Protein AF-A0A9W9YMW5-F1 (afdb_monomer_lite)

pLDDT: mean 84.12, std 18.0, range [31.94, 97.81]

Radius of gyration: 26.29 Å; chains: 1; bounding box: 49×61×65 Å

Sequence (243 aa):
MSLDWDDSYDFDMSPIETTESSTQTSPISEEEELLLKEHIQFHSEMKDFLERALLKGQNEGVLALRVFIKNKPKKPKTSLNRLFLEDNSPQNDETESSTHEYLKTKLTQESLPIFSSLSLSDSESWNTVSEKIKNTNQRCQRGSGVCLSGHIQLGHLLEAGAKLYRDEKLLGRAEGTFDEWIRKNVQMSSRHARKLRAVARVIQPFPRLHNLALSLTEVYQRLPSIRRVLEIQEYKEFWSLAS

Structure (mmCIF, N/CA/C/O backbone):
data_AF-A0A9W9YMW5-F1
#
_entry.id   AF-A0A9W9YMW5-F1
#
loop_
_atom_site.group_PDB
_atom_site.id
_atom_site.type_symbol
_atom_site.label_atom_id
_atom_site.label_alt_id
_atom_site.label_comp_id
_atom_site.label_asym_id
_atom_site.label_entity_id
_atom_site.label_seq_id
_atom_site.pdbx_PDB_ins_code
_atom_site.Cartn_x
_atom_site.Cartn_y
_atom_site.Cartn_z
_atom_site.occupancy
_atom_site.B_iso_or_equiv
_atom_site.auth_seq_id
_atom_site.auth_comp_id
_atom_site.auth_asym_id
_atom_site.auth_atom_id
_atom_site.pdbx_PDB_model_num
ATOM 1 N N . MET A 1 1 ? 0.066 16.259 42.493 1.00 38.84 1 MET A N 1
ATOM 2 C CA . MET A 1 1 ? 1.168 15.892 41.583 1.00 38.84 1 MET A CA 1
ATOM 3 C C . MET A 1 1 ? 1.182 16.936 40.485 1.00 38.84 1 MET A C 1
ATOM 5 O O . MET A 1 1 ? 0.308 16.903 39.630 1.00 38.84 1 MET A O 1
ATOM 9 N N . SER A 1 2 ? 2.055 17.934 40.635 1.00 31.94 2 SER A N 1
ATOM 10 C CA . SER A 1 2 ? 2.226 19.043 39.692 1.00 31.94 2 SER A CA 1
ATOM 11 C C . SER A 1 2 ? 3.116 18.552 38.554 1.00 31.94 2 SER A C 1
ATOM 13 O O . SER A 1 2 ? 4.160 17.961 38.822 1.00 31.94 2 SER A O 1
ATOM 15 N N . LEU A 1 3 ? 2.658 18.702 37.314 1.00 35.47 3 LEU A N 1
ATOM 16 C CA . LEU A 1 3 ? 3.463 18.472 36.118 1.00 35.47 3 LEU A CA 1
ATOM 17 C C . LEU A 1 3 ? 4.088 19.816 35.760 1.00 35.47 3 LEU A C 1
ATOM 19 O O . LEU A 1 3 ? 3.458 20.630 35.087 1.00 35.47 3 LEU A O 1
ATOM 23 N N . ASP A 1 4 ? 5.291 20.039 36.281 1.00 41.12 4 ASP A N 1
ATOM 24 C CA . ASP A 1 4 ? 6.149 21.142 35.872 1.00 41.12 4 ASP A CA 1
ATOM 25 C C . ASP A 1 4 ? 6.655 20.826 34.461 1.00 41.12 4 ASP A C 1
ATOM 27 O O . ASP A 1 4 ? 7.392 19.862 34.244 1.00 41.12 4 ASP A O 1
ATOM 31 N N . TRP A 1 5 ? 6.170 21.593 33.489 1.00 39.34 5 TRP A N 1
ATOM 32 C CA . TRP A 1 5 ? 6.696 21.593 32.132 1.00 39.34 5 TRP A CA 1
ATOM 33 C C . TRP A 1 5 ? 7.863 22.576 32.103 1.00 39.34 5 TRP A C 1
ATOM 35 O O . TRP A 1 5 ? 7.690 23.766 32.351 1.00 39.34 5 TRP A O 1
ATOM 45 N N . ASP A 1 6 ? 9.053 22.032 31.878 1.00 37.75 6 ASP A N 1
ATOM 46 C CA . ASP A 1 6 ? 10.308 22.764 31.747 1.00 37.75 6 ASP A CA 1
ATOM 47 C C . ASP A 1 6 ? 10.328 23.475 30.379 1.00 37.75 6 ASP A C 1
ATOM 49 O O . ASP A 1 6 ? 10.608 22.866 29.343 1.00 37.75 6 ASP A O 1
ATOM 53 N N . ASP A 1 7 ? 9.938 24.753 30.374 1.00 43.25 7 ASP A N 1
ATOM 54 C CA . ASP A 1 7 ? 9.948 25.671 29.224 1.00 43.25 7 ASP A CA 1
ATOM 55 C C . ASP A 1 7 ? 11.368 26.208 28.972 1.00 43.25 7 ASP A C 1
ATOM 57 O O . ASP A 1 7 ? 11.663 27.395 29.113 1.00 43.25 7 ASP A O 1
ATOM 61 N N . SER A 1 8 ? 12.270 25.313 28.581 1.00 38.38 8 SER A N 1
ATOM 62 C CA . SER A 1 8 ? 13.628 25.657 28.160 1.00 38.38 8 SER A CA 1
ATOM 63 C C . SER A 1 8 ? 13.899 25.067 26.778 1.00 38.38 8 SER A C 1
ATOM 65 O O . SER A 1 8 ? 14.595 24.068 26.602 1.00 38.38 8 SER A O 1
ATOM 67 N N . TYR A 1 9 ? 13.266 25.668 25.770 1.00 38.16 9 TYR A N 1
ATOM 68 C CA . TYR A 1 9 ? 13.649 25.500 24.372 1.00 38.16 9 TYR A CA 1
ATOM 69 C C . TYR A 1 9 ? 14.295 26.810 23.919 1.00 38.16 9 TYR A C 1
ATOM 71 O O . TYR A 1 9 ? 13.624 27.710 23.412 1.00 38.16 9 TYR A O 1
ATOM 79 N N . ASP A 1 10 ? 15.605 26.919 24.142 1.00 40.69 10 ASP A N 1
ATOM 80 C CA . ASP A 1 10 ? 16.438 27.963 23.549 1.00 40.69 10 ASP A CA 1
ATOM 81 C C . ASP A 1 10 ? 16.428 27.785 22.025 1.00 40.69 10 ASP A C 1
ATOM 83 O O . ASP A 1 10 ? 17.126 26.949 21.447 1.00 40.69 10 ASP A O 1
ATOM 87 N N . PHE A 1 11 ? 15.560 28.551 21.366 1.00 38.22 11 PHE A N 1
ATOM 88 C CA . PHE A 1 11 ? 15.538 28.695 19.919 1.00 38.22 11 PHE A CA 1
ATOM 89 C C . PHE A 1 11 ? 16.716 29.592 19.531 1.00 38.22 11 PHE A C 1
ATOM 91 O O . PHE A 1 11 ? 16.627 30.818 19.596 1.00 38.22 11 PHE A O 1
ATOM 98 N N . ASP A 1 12 ? 17.841 28.963 19.199 1.00 50.00 12 ASP A N 1
ATOM 99 C CA . ASP A 1 12 ? 19.055 29.625 18.729 1.00 50.00 12 ASP A CA 1
ATOM 100 C C . ASP A 1 12 ? 18.746 30.446 17.463 1.00 50.00 12 ASP A C 1
ATOM 102 O O . ASP A 1 12 ? 18.551 29.916 16.370 1.00 50.00 12 ASP A O 1
ATOM 106 N N . MET A 1 13 ? 18.643 31.764 17.648 1.00 43.41 13 MET A N 1
ATOM 107 C CA . MET A 1 13 ? 18.478 32.780 16.605 1.00 43.41 13 MET A CA 1
ATOM 108 C C . MET A 1 13 ? 19.849 33.237 16.097 1.00 43.41 13 MET A C 1
ATOM 110 O O . MET A 1 13 ? 20.101 34.436 15.946 1.00 43.41 13 MET A O 1
ATOM 114 N N . SER A 1 14 ? 20.770 32.303 15.868 1.00 50.66 14 SER A N 1
ATOM 115 C CA . SER A 1 14 ? 22.009 32.633 15.176 1.00 50.66 14 SER A CA 1
ATOM 116 C C . SER A 1 14 ? 21.659 33.111 13.757 1.00 50.66 14 SER A C 1
ATOM 118 O O . SER A 1 14 ? 20.878 32.461 13.053 1.00 50.66 14 SER A O 1
ATOM 120 N N . PRO A 1 15 ? 22.183 34.272 13.321 1.00 44.75 15 PRO A N 1
ATOM 121 C CA . PRO A 1 15 ? 21.982 34.749 11.963 1.00 44.75 15 PRO A CA 1
ATOM 122 C C . PRO A 1 15 ? 22.508 33.694 10.994 1.00 44.75 15 PRO A C 1
ATOM 124 O O . PRO A 1 15 ? 23.674 33.311 11.065 1.00 44.75 15 PRO A O 1
ATOM 127 N N . ILE A 1 16 ? 21.650 33.217 10.094 1.00 49.06 16 ILE A N 1
ATOM 128 C CA . ILE A 1 16 ? 22.082 32.381 8.977 1.00 49.06 16 ILE A CA 1
ATOM 129 C C . ILE A 1 16 ? 23.042 33.241 8.155 1.00 49.06 16 ILE A C 1
ATOM 131 O O . ILE A 1 16 ? 22.620 34.221 7.540 1.00 49.06 16 ILE A O 1
ATOM 135 N N . GLU A 1 17 ? 24.330 32.901 8.184 1.00 43.22 17 GLU A N 1
ATOM 136 C CA . GLU A 1 17 ? 25.332 33.483 7.299 1.00 43.22 17 GLU A CA 1
ATOM 137 C C . GLU A 1 17 ? 24.919 33.176 5.856 1.00 43.22 17 GLU A C 1
ATOM 139 O O . GLU A 1 17 ? 25.104 32.072 5.342 1.00 43.22 17 GLU A O 1
ATOM 144 N N . THR A 1 18 ? 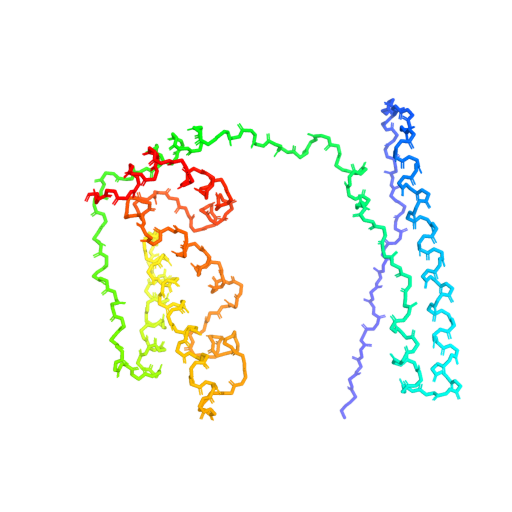24.294 34.152 5.200 1.00 43.59 18 THR A N 1
ATOM 145 C CA . THR A 1 18 ? 24.036 34.123 3.764 1.00 43.59 18 THR A CA 1
ATOM 146 C C . THR A 1 18 ? 25.373 34.160 3.045 1.00 43.59 18 THR A C 1
ATOM 148 O O . THR A 1 18 ? 25.964 35.218 2.848 1.00 43.59 18 THR A O 1
ATOM 151 N N . THR A 1 19 ? 25.859 32.988 2.645 1.00 47.59 19 THR A N 1
ATOM 152 C CA . THR A 1 19 ? 26.904 32.863 1.634 1.00 47.59 19 THR A CA 1
ATOM 153 C C . THR A 1 19 ? 26.396 33.497 0.342 1.00 47.59 19 THR A C 1
ATOM 155 O O . THR A 1 19 ? 25.527 32.938 -0.329 1.00 47.59 19 THR A O 1
ATOM 158 N N . GLU A 1 20 ? 26.919 34.678 0.011 1.00 50.94 20 GLU A N 1
ATOM 159 C CA . GLU A 1 20 ? 26.676 35.403 -1.238 1.00 50.94 20 GLU A CA 1
ATOM 160 C C . GLU A 1 20 ? 27.281 34.639 -2.428 1.00 50.94 20 GLU A C 1
ATOM 162 O O . GLU A 1 20 ? 28.322 34.988 -2.978 1.00 50.94 20 GLU A O 1
ATOM 167 N N . SER A 1 21 ? 26.622 33.561 -2.844 1.00 47.28 21 SER A N 1
ATOM 168 C CA . SER A 1 21 ? 26.808 32.980 -4.169 1.00 47.28 21 SER A CA 1
ATOM 169 C C . SER A 1 21 ? 25.778 33.618 -5.091 1.00 47.28 21 SER A C 1
ATOM 171 O O . SER A 1 21 ? 24.648 33.148 -5.195 1.00 47.28 21 SER A O 1
ATOM 173 N N . SER A 1 22 ? 26.165 34.721 -5.732 1.00 49.94 22 SER A N 1
ATOM 174 C CA . SER A 1 22 ? 25.378 35.404 -6.762 1.00 49.94 22 SER A CA 1
ATOM 175 C C . SER A 1 22 ? 25.182 34.486 -7.973 1.00 49.94 22 SER A C 1
ATOM 177 O O . SER A 1 22 ? 25.981 34.463 -8.909 1.00 49.94 22 SER A O 1
ATOM 179 N N . THR A 1 23 ? 24.125 33.679 -7.939 1.00 50.12 23 THR A N 1
ATOM 180 C CA . THR A 1 23 ? 23.575 33.010 -9.116 1.00 50.12 23 THR A CA 1
ATOM 181 C C . THR A 1 23 ? 22.671 34.000 -9.830 1.00 50.12 23 THR A C 1
ATOM 183 O O . THR A 1 23 ? 21.736 34.525 -9.230 1.00 50.12 23 THR A O 1
ATOM 186 N N . GLN A 1 24 ? 22.951 34.262 -11.107 1.00 54.34 24 GLN A N 1
ATOM 187 C CA . GLN A 1 24 ? 22.067 35.016 -11.992 1.00 54.34 24 GLN A CA 1
ATOM 188 C C . GLN A 1 24 ? 20.674 34.373 -11.978 1.00 54.34 24 GLN A C 1
ATOM 190 O O . GLN A 1 24 ? 20.459 33.337 -12.604 1.00 54.34 24 GLN A O 1
ATOM 195 N N . THR A 1 25 ? 19.736 34.961 -11.242 1.00 58.84 25 THR A N 1
ATOM 196 C CA . THR A 1 25 ? 18.345 34.524 -11.241 1.00 58.84 25 THR A CA 1
ATOM 197 C C . THR A 1 25 ? 17.666 35.133 -12.458 1.00 58.84 25 THR A C 1
ATOM 199 O O . THR A 1 25 ? 17.675 36.349 -12.663 1.00 58.84 25 THR A O 1
ATOM 202 N N . SER A 1 26 ? 17.114 34.281 -13.320 1.00 70.94 26 SER A N 1
ATOM 203 C CA . SER A 1 26 ? 16.186 34.757 -14.341 1.00 70.94 26 SER A CA 1
ATOM 204 C C . SER A 1 26 ? 15.017 35.483 -13.657 1.00 70.94 26 SER A C 1
ATOM 206 O O . SER A 1 26 ? 14.620 35.089 -12.557 1.00 70.94 26 SER A O 1
ATOM 208 N N . PRO A 1 27 ? 14.480 36.557 -14.260 1.00 82.69 27 PRO A N 1
ATOM 209 C CA . PRO A 1 27 ? 13.285 37.203 -13.735 1.00 82.69 27 PRO A CA 1
ATOM 210 C C . PRO A 1 27 ? 12.131 36.194 -13.664 1.00 82.69 27 PRO A C 1
ATOM 212 O O . PRO A 1 27 ? 11.999 35.340 -14.541 1.00 82.69 27 PRO A O 1
ATOM 215 N N . ILE A 1 28 ? 11.312 36.309 -12.614 1.00 84.12 28 ILE A N 1
ATOM 216 C CA . ILE A 1 28 ? 10.107 35.495 -12.405 1.00 84.12 28 ILE A CA 1
ATOM 217 C C . ILE A 1 28 ? 9.212 35.627 -13.643 1.00 84.12 28 ILE A C 1
ATOM 219 O O . ILE A 1 28 ? 8.982 36.737 -14.129 1.00 84.12 28 ILE A O 1
ATOM 223 N N . SER A 1 29 ? 8.724 34.505 -14.167 1.00 88.69 29 SER A N 1
ATOM 224 C CA . SER A 1 29 ? 7.818 34.509 -15.315 1.00 88.69 29 SER A CA 1
ATOM 225 C C . SER A 1 29 ? 6.431 35.049 -14.942 1.00 88.69 29 SER A C 1
ATOM 227 O O . SER A 1 29 ? 6.011 35.015 -13.785 1.00 88.69 29 SER A O 1
ATOM 229 N N . GLU A 1 30 ? 5.676 35.519 -15.937 1.00 89.62 30 GLU A N 1
ATOM 230 C CA . GLU A 1 30 ? 4.327 36.066 -15.731 1.00 89.62 30 GLU A CA 1
ATOM 231 C C . GLU A 1 30 ? 3.364 35.036 -15.101 1.00 89.62 30 GLU A C 1
ATOM 233 O O . GLU A 1 30 ? 2.547 35.381 -14.245 1.00 89.62 30 GLU A O 1
ATOM 238 N N . GLU A 1 31 ? 3.499 33.751 -15.457 1.00 88.69 31 GLU A N 1
ATOM 239 C CA . GLU A 1 31 ? 2.716 32.663 -14.851 1.00 88.69 31 GLU A CA 1
ATOM 240 C C . GLU A 1 31 ? 3.031 32.476 -13.361 1.00 88.69 31 GLU A C 1
ATOM 242 O O . GLU A 1 31 ? 2.130 32.254 -12.546 1.00 88.69 31 GLU A O 1
ATOM 247 N N . GLU A 1 32 ? 4.309 32.559 -12.994 1.00 89.62 32 GLU A N 1
ATOM 248 C CA . GLU A 1 32 ? 4.770 32.413 -11.614 1.00 89.62 32 GLU A CA 1
ATOM 249 C C . GLU A 1 32 ? 4.367 33.621 -10.763 1.00 89.62 32 GLU A C 1
ATOM 251 O O . GLU A 1 32 ? 3.931 33.453 -9.622 1.00 89.62 32 GLU A O 1
ATOM 256 N N . GLU A 1 33 ? 4.430 34.830 -11.327 1.00 93.25 33 GLU A N 1
ATOM 257 C CA . GLU A 1 33 ? 3.947 36.050 -10.678 1.00 93.25 33 GLU A CA 1
ATOM 258 C C . GLU A 1 33 ? 2.436 35.980 -10.417 1.00 93.25 33 GLU A C 1
ATOM 260 O O . GLU A 1 33 ? 1.975 36.308 -9.318 1.00 93.25 33 GLU A O 1
ATOM 265 N N . LEU A 1 34 ? 1.654 35.513 -11.397 1.00 93.25 34 LEU A N 1
ATOM 266 C CA . LEU A 1 34 ? 0.214 35.318 -11.236 1.00 93.25 34 LEU A CA 1
ATOM 267 C C . LEU A 1 34 ? -0.085 34.297 -10.133 1.00 93.25 34 LEU A C 1
ATOM 269 O O . LEU A 1 34 ? -0.920 34.555 -9.264 1.00 93.25 34 LEU A O 1
ATOM 273 N N . LEU A 1 35 ? 0.637 33.173 -10.122 1.00 92.31 35 LEU A N 1
ATOM 274 C CA . LEU A 1 35 ? 0.508 32.156 -9.083 1.00 92.31 35 LEU A CA 1
ATOM 275 C C . LEU A 1 35 ? 0.814 32.731 -7.693 1.00 92.31 35 LEU A C 1
ATOM 277 O O . LEU A 1 35 ? 0.054 32.502 -6.749 1.00 92.31 35 LEU A O 1
ATOM 281 N N . LEU A 1 36 ? 1.897 33.500 -7.554 1.00 93.88 36 LEU A N 1
ATOM 282 C CA . LEU A 1 36 ? 2.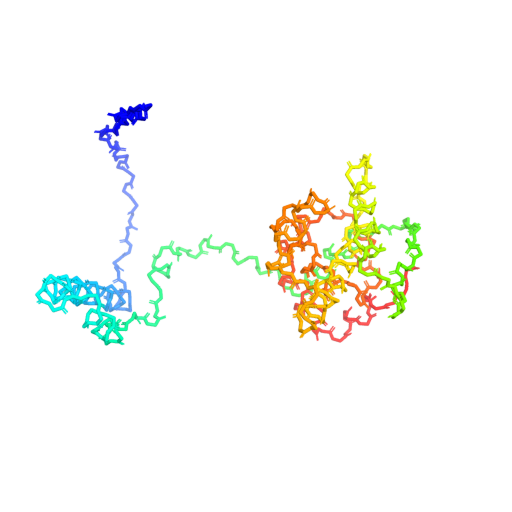247 34.158 -6.295 1.00 93.88 36 LEU A CA 1
ATOM 283 C C . LEU A 1 36 ? 1.141 35.114 -5.840 1.00 93.88 36 LEU A C 1
ATOM 285 O O . LEU A 1 36 ? 0.732 35.054 -4.679 1.00 93.88 36 LEU A O 1
ATOM 289 N N . LYS A 1 37 ? 0.603 35.941 -6.743 1.00 95.25 37 LYS A N 1
ATOM 290 C CA . LYS A 1 37 ? -0.500 36.865 -6.435 1.00 95.25 37 LYS A CA 1
ATOM 291 C C . LYS A 1 37 ? -1.759 36.132 -5.970 1.00 95.25 37 LYS A C 1
ATOM 293 O O . LYS A 1 37 ? -2.358 36.549 -4.980 1.00 95.25 37 LYS A O 1
ATOM 298 N N . GLU A 1 38 ? -2.136 35.025 -6.615 1.00 95.50 38 GLU A N 1
ATOM 299 C CA . GLU A 1 38 ? -3.282 34.207 -6.188 1.00 95.50 38 GLU A CA 1
ATOM 300 C C . GLU A 1 38 ? -3.108 33.667 -4.762 1.00 95.50 38 GLU A C 1
ATOM 302 O O . GLU A 1 38 ? -4.043 33.707 -3.956 1.00 95.50 38 GLU A O 1
ATOM 307 N N . HIS A 1 39 ? -1.912 33.174 -4.425 1.00 96.12 39 HIS A N 1
ATOM 308 C CA . HIS A 1 39 ? -1.631 32.671 -3.077 1.00 96.12 39 HIS A CA 1
ATOM 309 C C . HIS A 1 39 ? -1.575 33.790 -2.040 1.00 96.12 39 HIS A C 1
ATOM 311 O O . HIS A 1 39 ? -2.148 33.624 -0.963 1.00 96.12 39 HIS A O 1
ATOM 317 N N . ILE A 1 40 ? -0.954 34.930 -2.354 1.00 95.75 40 ILE A N 1
ATOM 318 C CA . ILE A 1 40 ? -0.935 36.112 -1.476 1.00 95.75 40 ILE A CA 1
ATOM 319 C C . ILE A 1 40 ? -2.367 36.542 -1.146 1.00 95.75 40 ILE A C 1
ATOM 321 O O . ILE A 1 40 ? -2.713 36.684 0.030 1.00 95.75 40 ILE A O 1
ATOM 325 N N . GLN A 1 41 ? -3.214 36.671 -2.169 1.00 96.50 41 GLN A N 1
ATOM 326 C CA . GLN A 1 41 ? -4.617 37.042 -2.010 1.00 96.50 41 GLN A CA 1
ATOM 327 C C . GLN A 1 41 ? -5.364 36.032 -1.128 1.00 96.50 41 GLN A C 1
ATOM 329 O O . GLN A 1 41 ? -6.003 36.414 -0.148 1.00 96.50 41 GLN A O 1
ATOM 334 N N . PHE A 1 42 ? -5.229 34.733 -1.414 1.00 97.12 42 PHE A N 1
ATOM 335 C CA . PHE A 1 42 ? -5.862 33.680 -0.620 1.00 97.12 42 PHE A CA 1
ATOM 336 C C . PHE A 1 42 ? -5.433 33.708 0.853 1.00 97.12 42 PHE A C 1
ATOM 338 O O . PHE A 1 42 ? -6.271 33.568 1.746 1.00 97.12 42 PHE A O 1
ATOM 345 N N . HIS A 1 43 ? -4.136 33.868 1.126 1.00 95.06 43 HIS A N 1
ATOM 346 C CA . HIS A 1 43 ? -3.623 33.899 2.492 1.00 95.06 43 HIS A CA 1
ATOM 347 C C . HIS A 1 43 ? -4.085 35.147 3.251 1.00 95.06 43 HIS A C 1
ATOM 349 O O . HIS A 1 43 ? -4.426 35.031 4.430 1.00 95.06 43 HIS A O 1
ATOM 355 N N . SER A 1 44 ? -4.181 36.297 2.575 1.00 96.94 44 SER A N 1
ATOM 356 C CA . SER A 1 44 ? -4.783 37.508 3.142 1.00 96.94 44 SER A CA 1
ATOM 357 C C . SER A 1 44 ? -6.252 37.279 3.505 1.00 96.94 44 SER A C 1
ATOM 359 O O . SER A 1 44 ? -6.647 37.477 4.651 1.00 96.94 44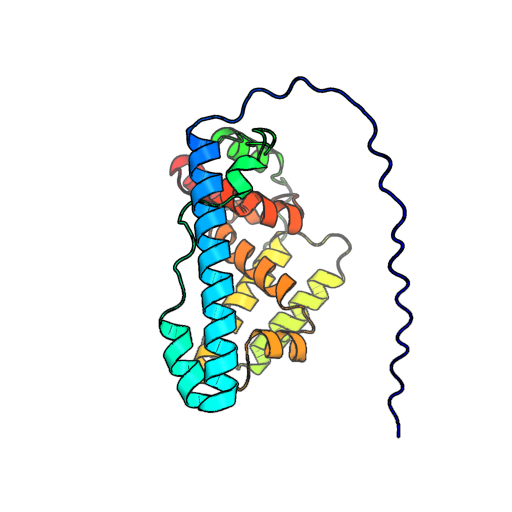 SER A O 1
ATOM 361 N N . GLU A 1 45 ? -7.055 36.764 2.570 1.00 97.06 45 GLU A N 1
ATOM 362 C CA . GLU A 1 45 ? -8.477 36.488 2.809 1.00 97.06 45 GLU A CA 1
ATOM 363 C C . GLU A 1 45 ? -8.694 35.460 3.924 1.00 97.06 45 GLU A C 1
ATOM 365 O O . GLU A 1 45 ? -9.630 35.574 4.720 1.00 97.06 45 GLU A O 1
ATOM 370 N N . MET A 1 46 ? -7.833 34.441 3.997 1.00 97.38 46 MET A N 1
ATOM 371 C CA . MET A 1 46 ? -7.894 33.425 5.043 1.00 97.38 46 MET A CA 1
ATOM 372 C C . MET A 1 46 ? -7.567 34.010 6.418 1.00 97.38 46 MET A C 1
ATOM 374 O O . MET A 1 46 ? -8.222 33.642 7.394 1.00 97.38 46 MET A O 1
ATOM 378 N N . LYS A 1 47 ? -6.597 34.926 6.510 1.00 97.19 47 LYS A N 1
ATOM 379 C CA . LYS A 1 47 ? -6.281 35.630 7.757 1.00 97.19 47 LYS A CA 1
ATOM 380 C C . LYS A 1 47 ? -7.498 36.414 8.254 1.00 97.19 47 LYS A C 1
ATOM 382 O O . LYS A 1 47 ? -7.978 36.147 9.355 1.00 97.19 47 LYS A O 1
ATOM 387 N N . ASP A 1 48 ? -8.067 37.269 7.406 1.00 97.44 48 ASP A N 1
ATOM 388 C CA . ASP A 1 48 ? -9.243 38.084 7.745 1.00 97.44 48 ASP A CA 1
ATOM 389 C C . ASP A 1 48 ? -10.467 37.218 8.088 1.00 97.44 48 ASP A C 1
ATOM 391 O O . ASP A 1 48 ? -11.324 37.564 8.909 1.00 97.44 48 ASP A O 1
ATOM 395 N N . PHE A 1 49 ? -10.593 36.062 7.435 1.00 97.75 49 PHE A N 1
ATOM 396 C CA . PHE A 1 49 ? -11.624 35.084 7.750 1.00 97.75 49 PHE A CA 1
ATOM 397 C C . PHE A 1 49 ? -11.451 34.494 9.154 1.00 97.75 49 PHE A C 1
ATOM 399 O O . PHE A 1 49 ? -12.432 34.404 9.895 1.00 97.75 49 PHE A O 1
ATOM 406 N N . LEU A 1 50 ? -10.231 34.101 9.530 1.00 97.19 50 LEU A N 1
ATOM 407 C CA . LEU A 1 50 ? -9.941 33.510 10.838 1.00 97.19 50 LEU A CA 1
ATOM 408 C C . LEU A 1 50 ? -10.110 34.518 11.979 1.00 97.19 50 LEU A C 1
ATOM 410 O O . LEU A 1 50 ? -10.661 34.153 13.015 1.00 97.19 50 LEU A O 1
ATOM 414 N N . GLU A 1 51 ? -9.729 35.780 11.779 1.00 97.81 51 GLU A N 1
ATOM 415 C CA . GLU A 1 51 ? -9.956 36.851 12.759 1.00 97.81 51 GLU A CA 1
ATOM 416 C C . GLU A 1 51 ? -11.457 37.063 13.021 1.00 97.81 51 GLU A C 1
ATOM 418 O O . GLU A 1 51 ? -11.905 37.082 14.172 1.00 97.81 51 GLU A O 1
ATOM 423 N N . ARG A 1 52 ? -12.276 37.105 11.960 1.00 97.44 52 ARG A N 1
ATOM 424 C CA . ARG A 1 52 ? -13.743 37.174 12.090 1.00 97.44 52 ARG A CA 1
ATOM 425 C C . ARG A 1 52 ? -14.337 35.922 12.726 1.00 97.44 52 ARG A C 1
ATOM 427 O O . ARG A 1 52 ? -15.275 36.026 13.515 1.00 97.44 52 ARG A O 1
ATOM 434 N N . ALA A 1 53 ? -13.808 34.746 12.395 1.00 96.25 53 ALA A N 1
ATOM 435 C CA . ALA A 1 53 ? -14.239 33.490 12.993 1.00 96.25 53 ALA A CA 1
ATOM 436 C C . ALA A 1 53 ? -13.963 33.482 14.505 1.00 96.25 53 ALA A C 1
ATOM 438 O O . ALA A 1 53 ? -14.846 33.114 15.277 1.00 96.25 53 ALA A O 1
ATOM 439 N N . LEU A 1 54 ? -12.786 33.946 14.935 1.00 96.81 54 LEU A N 1
ATOM 440 C CA . LEU A 1 54 ? -12.423 34.057 16.347 1.00 96.81 54 LEU A CA 1
ATOM 441 C C . LEU A 1 54 ? -13.386 34.979 17.102 1.00 96.81 54 LEU A C 1
ATOM 443 O O . LEU A 1 54 ? -13.973 34.551 18.096 1.00 96.81 54 LEU A O 1
ATOM 447 N N . LEU A 1 55 ? -13.613 36.192 16.588 1.00 97.00 55 LEU A N 1
ATOM 448 C CA . LEU A 1 55 ? -14.545 37.150 17.189 1.00 97.00 55 LEU A CA 1
ATOM 449 C C . LEU A 1 55 ? -15.965 36.569 17.283 1.00 97.00 55 LEU A C 1
ATOM 451 O O . LEU A 1 55 ? -16.635 36.681 18.308 1.00 97.00 55 LEU A O 1
ATOM 455 N N . LYS A 1 56 ? -16.417 35.880 16.230 1.00 95.50 56 LYS A N 1
ATOM 456 C CA . LYS A 1 56 ? -17.725 35.221 16.213 1.00 95.50 56 LYS A CA 1
ATOM 457 C C . LYS A 1 56 ? -17.822 34.088 17.233 1.00 95.50 56 LYS A C 1
ATOM 459 O O . LYS A 1 56 ? -18.840 33.954 17.903 1.00 95.50 56 LYS A O 1
ATOM 464 N N . GLY A 1 57 ? -16.766 33.293 17.384 1.00 95.94 57 GLY A N 1
ATOM 465 C CA . GLY A 1 57 ? -16.690 32.252 18.407 1.00 95.94 57 GLY A CA 1
ATOM 466 C C . GLY A 1 57 ? -16.719 32.816 19.830 1.00 95.94 57 GLY A C 1
ATOM 467 O O . GLY A 1 57 ? -17.374 32.229 20.687 1.00 95.94 57 GLY A O 1
ATOM 468 N N . GLN A 1 58 ? -16.067 33.958 20.065 1.00 96.81 58 GLN A N 1
ATOM 469 C CA . GLN A 1 58 ? -16.079 34.655 21.357 1.00 96.81 58 GLN A CA 1
ATOM 470 C C . GLN A 1 58 ? -17.464 35.221 21.698 1.00 96.81 58 GLN A C 1
ATOM 472 O O . GLN A 1 58 ? -17.899 35.113 22.841 1.00 96.81 58 GLN A O 1
ATOM 477 N N . ASN A 1 59 ? -18.172 35.769 20.708 1.00 97.25 59 ASN A N 1
ATOM 478 C CA . ASN A 1 59 ? -19.457 36.436 20.928 1.00 97.25 59 ASN A CA 1
ATOM 479 C C . ASN A 1 59 ? -20.660 35.479 20.920 1.00 97.25 59 ASN A C 1
ATOM 481 O O . ASN A 1 59 ? -21.611 35.676 21.670 1.00 97.25 59 ASN A O 1
ATOM 485 N N . GLU A 1 60 ? -20.644 34.455 20.063 1.00 97.12 60 GLU A N 1
ATOM 486 C CA . GLU A 1 60 ? -21.810 33.599 19.780 1.00 97.12 60 GLU A CA 1
ATOM 487 C C . GLU A 1 60 ? -21.574 32.115 20.131 1.00 97.12 60 GLU A C 1
ATOM 489 O O . GLU A 1 60 ? -22.482 31.284 20.033 1.00 97.12 60 GLU A O 1
ATOM 494 N N . GLY A 1 61 ? -20.356 31.752 20.539 1.00 95.69 61 GLY A N 1
ATOM 495 C CA . GLY A 1 61 ? -19.995 30.399 20.950 1.00 95.69 61 GLY A CA 1
ATOM 496 C C . GLY A 1 61 ? -19.669 29.428 19.805 1.00 95.69 61 GLY A C 1
ATOM 497 O O . GLY A 1 61 ? -19.681 29.735 18.610 1.00 95.69 61 GLY A O 1
ATOM 498 N N . VAL A 1 62 ? -19.354 28.186 20.189 1.00 93.38 62 VAL A N 1
ATOM 499 C CA . VAL A 1 62 ? -18.758 27.166 19.302 1.00 93.38 62 VAL A CA 1
ATOM 500 C C . VAL A 1 62 ? -19.691 26.724 18.167 1.00 93.38 62 VAL A C 1
ATOM 502 O O . VAL A 1 62 ? -19.226 26.369 17.082 1.00 93.38 62 VAL A O 1
ATOM 505 N N . LEU A 1 63 ? -21.011 26.735 18.378 1.00 93.56 63 LEU A N 1
ATOM 506 C CA . LEU A 1 63 ? -21.970 26.315 17.350 1.00 93.56 63 LEU A CA 1
ATOM 507 C C . LEU A 1 63 ? -22.041 27.316 16.188 1.00 93.56 63 LEU A C 1
ATOM 509 O O . LEU A 1 63 ? -22.005 26.897 15.029 1.00 93.56 63 LEU A O 1
ATOM 513 N N . ALA A 1 64 ? -22.058 28.620 16.480 1.00 92.00 64 ALA A N 1
ATOM 514 C CA . ALA A 1 64 ? -22.022 29.671 15.465 1.00 92.00 64 ALA A CA 1
ATOM 515 C C . ALA A 1 64 ? -20.705 29.642 14.675 1.00 92.00 64 ALA A C 1
ATOM 517 O O . ALA A 1 64 ? -20.710 29.720 13.442 1.00 92.00 64 ALA A O 1
ATOM 518 N N . LEU A 1 65 ? -19.585 29.415 15.371 1.00 92.56 65 LEU A N 1
ATOM 519 C CA . LEU A 1 65 ? -18.274 29.209 14.756 1.00 92.56 65 LEU A CA 1
ATOM 520 C C . LEU A 1 65 ? -18.274 28.026 13.771 1.00 92.56 65 LEU A C 1
ATOM 522 O O . LEU A 1 65 ? -17.795 28.160 12.645 1.00 92.56 65 LEU A O 1
ATOM 526 N N . ARG A 1 66 ? -18.858 26.876 14.147 1.00 91.50 66 ARG A N 1
ATOM 527 C CA . ARG A 1 66 ? -18.939 25.691 13.268 1.00 91.50 66 ARG A CA 1
ATOM 528 C C . ARG A 1 66 ? -19.695 25.963 11.970 1.00 91.50 66 ARG A C 1
ATOM 530 O O . ARG A 1 66 ? -19.316 25.427 10.930 1.00 91.50 66 ARG A O 1
ATOM 537 N N . VAL A 1 67 ? -20.762 26.761 12.018 1.00 94.31 67 VAL A N 1
ATOM 538 C CA . VAL A 1 67 ? -21.508 27.154 10.813 1.00 94.31 67 VAL A CA 1
ATOM 539 C C . VAL A 1 67 ? -20.682 28.126 9.973 1.00 94.31 67 VAL A C 1
ATOM 541 O O . VAL A 1 67 ? -20.583 27.944 8.763 1.00 94.31 67 VAL A O 1
ATOM 544 N N . PHE A 1 68 ? -20.032 29.101 10.609 1.00 92.94 68 PHE A N 1
ATOM 545 C CA . PHE A 1 68 ? -19.220 30.113 9.933 1.00 92.94 68 PHE A CA 1
ATOM 546 C C . PHE A 1 68 ? -18.029 29.512 9.169 1.00 92.94 68 PHE A C 1
ATOM 548 O O . PHE A 1 68 ? -17.797 29.866 8.013 1.00 92.94 68 PHE A O 1
ATOM 555 N N . ILE A 1 69 ? -17.337 28.527 9.758 1.00 93.94 69 ILE A N 1
ATOM 556 C CA . ILE A 1 69 ? -16.180 27.839 9.150 1.00 93.94 69 ILE A CA 1
ATOM 557 C C . ILE A 1 69 ? -16.520 27.156 7.812 1.00 93.94 69 ILE A C 1
ATOM 559 O O . ILE A 1 69 ? -15.639 26.978 6.967 1.00 93.94 69 ILE A O 1
ATOM 563 N N . LYS A 1 70 ? -17.791 26.806 7.568 1.00 93.44 70 LYS A N 1
ATOM 564 C CA . LYS A 1 70 ? -18.211 26.187 6.298 1.00 93.44 70 LYS A CA 1
ATOM 565 C C . LYS A 1 70 ? -17.975 27.091 5.084 1.00 93.44 70 LYS A C 1
ATOM 567 O O . LYS A 1 70 ? -17.773 26.569 3.993 1.00 93.44 70 LYS A O 1
ATOM 572 N N . ASN A 1 71 ? -17.934 28.410 5.282 1.00 92.88 71 ASN A N 1
ATOM 573 C CA . ASN A 1 71 ? -17.761 29.408 4.224 1.00 92.88 71 ASN A CA 1
ATOM 574 C C . ASN A 1 71 ? -16.310 29.903 4.093 1.00 92.88 71 ASN A C 1
ATOM 576 O O . ASN A 1 71 ? -16.081 31.037 3.677 1.00 92.88 71 ASN A O 1
ATOM 580 N N . LYS A 1 72 ? -15.322 29.084 4.475 1.00 93.44 72 LYS A N 1
ATOM 581 C CA . LYS A 1 72 ? -13.908 29.463 4.374 1.00 93.44 72 LYS A CA 1
ATOM 582 C C . LYS A 1 72 ? -13.481 29.734 2.918 1.00 93.44 72 LYS A C 1
ATOM 584 O O . LYS A 1 72 ? -13.967 29.041 2.015 1.00 93.44 72 LYS A O 1
ATOM 589 N N . PRO A 1 73 ? -12.535 30.665 2.688 1.00 95.06 73 PRO A N 1
ATOM 590 C CA . PRO A 1 73 ? -11.954 30.889 1.369 1.00 95.06 73 PRO A CA 1
ATOM 591 C C . PRO A 1 73 ? -11.405 29.595 0.756 1.00 95.06 73 PRO A C 1
ATOM 593 O O . PRO A 1 73 ? -10.925 28.693 1.457 1.00 95.06 73 PRO A O 1
ATOM 596 N N . LYS A 1 74 ? -11.494 29.485 -0.571 1.00 94.12 74 LYS A N 1
ATOM 597 C CA . LYS A 1 74 ? -11.029 28.307 -1.310 1.00 94.12 74 LYS A CA 1
ATOM 598 C C . LYS A 1 74 ? -9.552 28.463 -1.642 1.00 94.12 74 LYS A C 1
ATOM 600 O O . LYS A 1 74 ? -9.152 29.479 -2.193 1.00 94.12 74 LYS A O 1
ATOM 605 N N . LYS A 1 75 ? -8.765 27.430 -1.342 1.00 92.12 75 LYS A N 1
ATOM 606 C CA . LYS A 1 75 ? -7.347 27.385 -1.707 1.00 92.12 75 LYS A CA 1
ATOM 607 C C . LYS A 1 75 ? -7.194 27.447 -3.239 1.00 92.12 75 LYS A C 1
ATOM 609 O O . LYS A 1 75 ? -7.974 26.768 -3.918 1.00 92.12 75 LYS A O 1
ATOM 614 N N . PRO A 1 76 ? -6.203 28.186 -3.772 1.00 92.25 76 PRO A N 1
ATOM 615 C CA . PRO A 1 76 ? -5.857 28.146 -5.188 1.00 92.25 76 PRO A CA 1
ATOM 616 C C . PRO A 1 76 ? -5.633 26.709 -5.671 1.00 92.25 76 PRO A C 1
ATOM 618 O O . PRO A 1 76 ? -5.167 25.849 -4.915 1.00 92.25 76 PRO A O 1
ATOM 621 N N . LYS A 1 77 ? -5.989 26.436 -6.932 1.00 89.69 77 LYS A N 1
ATOM 622 C CA . LYS A 1 77 ? -5.884 25.088 -7.522 1.00 89.69 77 LYS A CA 1
ATOM 623 C C . LYS A 1 77 ? -4.429 24.656 -7.703 1.00 89.69 77 LYS A C 1
ATOM 625 O O . LYS A 1 77 ? -4.111 23.483 -7.519 1.00 89.69 77 LYS A O 1
ATOM 630 N N . THR A 1 78 ? -3.564 25.600 -8.055 1.00 86.38 78 THR A N 1
ATOM 631 C CA . THR A 1 78 ? -2.152 25.358 -8.351 1.00 86.38 78 THR A CA 1
ATOM 632 C C . THR A 1 78 ? -1.322 25.488 -7.074 1.00 86.38 78 THR A C 1
ATOM 634 O O . THR A 1 78 ? -1.521 26.408 -6.286 1.00 86.38 78 THR A O 1
ATOM 637 N N . SER A 1 79 ? -0.404 24.551 -6.830 1.00 88.00 79 SER A N 1
ATOM 638 C CA . SER A 1 79 ? 0.449 24.552 -5.632 1.00 88.00 79 SER A CA 1
ATOM 639 C C . SER A 1 79 ? 1.678 25.446 -5.812 1.00 88.00 79 SER A C 1
ATOM 641 O O . SER A 1 79 ? 2.321 25.372 -6.857 1.00 88.00 79 SER A O 1
ATOM 643 N N . LEU A 1 80 ? 2.067 26.189 -4.766 1.00 87.06 80 LEU A N 1
ATOM 644 C CA . LEU A 1 80 ? 3.337 26.933 -4.724 1.00 87.06 80 LEU A CA 1
ATOM 645 C C . LEU A 1 80 ? 4.561 26.032 -4.893 1.00 87.06 80 LEU A C 1
ATOM 647 O O . LEU A 1 80 ? 5.596 26.504 -5.341 1.00 87.06 80 LEU A O 1
ATOM 651 N N . ASN A 1 81 ? 4.443 24.730 -4.603 1.00 81.50 81 ASN A N 1
ATOM 652 C CA . ASN A 1 81 ? 5.535 23.778 -4.815 1.00 81.50 81 ASN A CA 1
ATOM 653 C C . ASN A 1 81 ? 6.046 23.791 -6.263 1.00 81.50 81 ASN A C 1
ATOM 655 O O . ASN A 1 81 ? 7.204 23.473 -6.475 1.00 81.50 81 ASN A O 1
ATOM 659 N N . ARG A 1 82 ? 5.220 24.187 -7.242 1.00 79.00 82 ARG A N 1
ATOM 660 C CA . ARG A 1 82 ? 5.642 24.325 -8.643 1.00 79.00 82 ARG A CA 1
ATOM 661 C C . ARG A 1 82 ? 6.740 25.382 -8.842 1.00 79.00 82 ARG A C 1
ATOM 663 O O . ARG A 1 82 ? 7.506 25.231 -9.773 1.00 79.00 82 ARG A O 1
ATOM 670 N N . LEU A 1 83 ? 6.831 26.395 -7.974 1.00 79.88 83 LEU A N 1
ATOM 671 C CA . LEU A 1 83 ? 7.845 27.462 -8.043 1.00 79.88 83 LEU A CA 1
ATOM 672 C C . LEU A 1 83 ? 9.204 27.045 -7.470 1.00 79.88 83 LEU A C 1
ATOM 674 O O . LEU A 1 83 ? 10.225 27.634 -7.791 1.00 79.88 83 LEU A O 1
ATOM 678 N N . PHE A 1 84 ? 9.199 26.064 -6.564 1.00 74.88 84 PHE A N 1
ATOM 679 C CA . PHE A 1 84 ? 10.395 25.586 -5.858 1.00 74.88 84 PHE A CA 1
ATOM 680 C C . PHE A 1 84 ? 10.885 24.240 -6.382 1.00 74.88 84 PHE A C 1
ATOM 682 O O . PHE A 1 84 ? 11.964 23.776 -6.021 1.00 74.88 84 PHE A O 1
ATOM 689 N N . LEU A 1 85 ? 10.074 23.598 -7.219 1.00 67.06 85 LEU A N 1
ATOM 690 C CA . LEU A 1 85 ? 10.539 22.563 -8.114 1.00 67.06 85 LEU A CA 1
ATOM 691 C C . LEU A 1 85 ? 11.277 23.287 -9.239 1.00 67.06 85 LEU A C 1
ATOM 693 O O . LEU A 1 85 ? 10.723 23.512 -10.308 1.00 67.06 85 LEU A O 1
ATOM 697 N N . GLU A 1 86 ? 12.542 23.635 -8.994 1.00 54.97 86 GLU A N 1
ATOM 698 C CA . GLU A 1 86 ? 13.506 23.585 -10.091 1.00 54.97 86 GLU A CA 1
ATOM 699 C C . GLU A 1 86 ? 13.280 22.241 -10.806 1.00 54.97 86 GLU A C 1
ATOM 701 O O . GLU A 1 86 ? 12.988 21.240 -10.138 1.00 54.97 86 GLU A O 1
ATOM 706 N N . ASP A 1 87 ? 13.440 22.179 -12.128 1.00 49.69 87 ASP A N 1
ATOM 707 C CA . ASP A 1 87 ? 13.385 20.951 -12.951 1.00 49.69 87 ASP A CA 1
ATOM 708 C C . ASP A 1 87 ? 14.325 19.807 -12.469 1.00 49.69 87 ASP A C 1
ATOM 710 O O . ASP A 1 87 ? 14.460 18.766 -13.098 1.00 49.69 87 ASP A O 1
ATOM 714 N N . ASN A 1 88 ? 14.940 19.968 -11.299 1.00 43.31 88 ASN A N 1
ATOM 715 C CA . ASN A 1 88 ? 15.696 19.031 -10.490 1.00 43.31 88 ASN A CA 1
ATOM 716 C C . ASN A 1 88 ? 14.847 18.057 -9.657 1.00 43.31 88 ASN A C 1
ATOM 718 O O . ASN A 1 88 ? 15.411 17.322 -8.842 1.00 43.31 88 ASN A O 1
ATOM 722 N N . SER A 1 89 ? 13.521 17.965 -9.837 1.00 42.75 89 SER A N 1
ATOM 723 C CA . SER A 1 89 ? 12.924 16.653 -9.560 1.00 42.75 89 SER A CA 1
ATOM 724 C C . SER A 1 89 ? 13.585 15.715 -10.564 1.00 42.75 89 SER A C 1
ATOM 726 O O . SER A 1 89 ? 13.451 15.990 -11.755 1.00 42.75 89 SER A O 1
ATOM 728 N N . PRO A 1 90 ? 14.313 14.655 -10.166 1.00 44.78 90 PRO A N 1
ATOM 729 C CA . PRO A 1 90 ? 14.648 13.632 -11.127 1.00 44.78 90 PRO A CA 1
ATOM 730 C C . PRO A 1 90 ? 13.299 13.092 -11.597 1.00 44.78 90 PRO A C 1
ATOM 732 O O . PRO A 1 90 ? 12.692 12.227 -10.960 1.00 44.78 90 PRO A O 1
ATOM 735 N N . GLN A 1 91 ? 12.806 13.617 -12.718 1.00 47.62 91 GLN A N 1
ATOM 736 C CA . GLN A 1 91 ? 12.147 12.797 -13.699 1.00 47.62 91 GLN A CA 1
ATOM 737 C C . GLN A 1 91 ? 13.187 11.726 -13.994 1.00 47.62 91 GLN A C 1
ATOM 739 O O . GLN A 1 91 ? 14.026 11.838 -14.879 1.00 47.62 91 GLN A O 1
ATOM 744 N N . ASN A 1 92 ? 13.184 10.681 -13.165 1.00 49.47 92 ASN A N 1
ATOM 745 C CA . ASN A 1 92 ? 13.491 9.370 -13.662 1.00 49.47 92 ASN A CA 1
ATOM 746 C C . ASN A 1 92 ? 12.469 9.184 -14.781 1.00 49.47 92 ASN A C 1
ATOM 748 O O . ASN A 1 92 ? 11.396 8.618 -14.563 1.00 49.47 92 ASN A O 1
ATOM 752 N N . ASP A 1 93 ? 12.835 9.632 -15.979 1.00 53.53 93 ASP A N 1
ATOM 753 C CA . ASP A 1 93 ? 12.385 9.110 -17.260 1.00 53.53 93 ASP A CA 1
ATOM 754 C C . ASP A 1 93 ? 12.861 7.650 -17.372 1.00 53.53 93 ASP A C 1
ATOM 756 O O . ASP A 1 93 ? 13.383 7.181 -18.383 1.00 53.53 93 ASP A O 1
ATOM 760 N N . GLU A 1 94 ? 12.690 6.884 -16.290 1.00 66.56 94 GLU A N 1
ATOM 761 C CA . GLU A 1 94 ? 12.558 5.456 -16.364 1.00 66.56 94 GLU A CA 1
ATOM 762 C C . GLU A 1 94 ? 11.261 5.225 -17.133 1.00 66.56 94 GLU A C 1
ATOM 764 O O . GLU A 1 94 ? 10.157 5.202 -16.578 1.00 66.56 94 GLU A O 1
ATOM 769 N N . THR A 1 95 ? 11.420 5.117 -18.448 1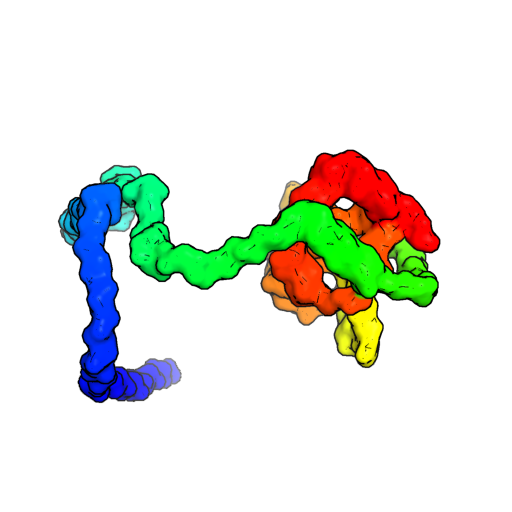.00 89.06 95 THR A N 1
ATOM 770 C CA . THR A 1 95 ? 10.403 4.592 -19.342 1.00 89.06 95 THR A CA 1
ATOM 771 C C . THR A 1 95 ? 9.922 3.240 -18.822 1.00 89.06 95 THR A C 1
ATOM 773 O O . THR A 1 95 ? 10.612 2.516 -18.091 1.00 89.06 95 THR A O 1
ATOM 776 N N . GLU A 1 96 ? 8.713 2.859 -19.206 1.00 93.50 96 GLU A N 1
ATOM 777 C CA . GLU A 1 96 ? 8.156 1.558 -18.856 1.00 93.50 96 GLU A CA 1
ATOM 778 C C . GLU A 1 96 ? 9.082 0.431 -19.351 1.00 93.50 96 GLU A C 1
ATOM 780 O O . GLU A 1 96 ? 9.295 -0.555 -18.647 1.00 93.50 96 GLU A O 1
ATOM 785 N N . SER A 1 97 ? 9.732 0.621 -20.504 1.00 94.38 97 SER A N 1
ATOM 786 C CA . SER A 1 97 ? 10.735 -0.309 -21.030 1.00 94.38 97 SER A CA 1
ATOM 787 C C . SER A 1 97 ? 11.978 -0.411 -20.137 1.00 94.38 97 SER A C 1
ATOM 789 O O . SER A 1 97 ? 12.380 -1.523 -19.791 1.00 94.38 97 SER A O 1
ATOM 791 N N . SER A 1 98 ? 12.566 0.706 -19.692 1.00 94.88 98 SER A N 1
ATOM 792 C CA . SER A 1 98 ? 13.754 0.641 -18.829 1.00 94.88 98 SER A CA 1
ATOM 793 C C . SER A 1 98 ? 13.432 0.064 -17.450 1.00 94.88 98 SER A C 1
ATOM 795 O O . SER A 1 98 ? 14.217 -0.721 -16.918 1.00 94.88 98 SER A O 1
ATOM 797 N N . THR A 1 99 ? 12.245 0.358 -16.906 1.00 95.69 99 THR A N 1
ATOM 798 C CA . THR A 1 99 ? 11.753 -0.275 -15.674 1.00 95.69 99 THR A CA 1
ATOM 799 C C . THR A 1 99 ? 11.577 -1.783 -15.872 1.00 95.69 99 THR A C 1
ATOM 801 O O . THR A 1 99 ? 11.990 -2.566 -15.017 1.00 95.69 99 THR A O 1
ATOM 804 N N . HIS A 1 100 ? 10.978 -2.211 -16.987 1.00 97.25 100 HIS A N 1
ATOM 805 C CA . HIS A 1 100 ? 10.789 -3.626 -17.304 1.00 97.25 100 HIS A CA 1
ATOM 806 C C . HIS A 1 100 ? 12.126 -4.375 -17.372 1.00 97.25 100 HIS A C 1
ATOM 808 O O . HIS A 1 100 ? 12.293 -5.397 -16.700 1.00 97.25 100 HIS A O 1
ATOM 814 N N . GLU A 1 101 ? 13.096 -3.840 -18.118 1.00 97.31 101 GLU A N 1
ATOM 815 C CA . GLU A 1 101 ? 14.428 -4.436 -18.227 1.00 97.31 101 GLU A CA 1
ATOM 816 C C . GLU A 1 101 ? 15.160 -4.436 -16.884 1.00 97.31 101 GLU A C 1
ATOM 818 O O . GLU A 1 101 ? 15.708 -5.464 -16.487 1.00 97.31 101 GLU A O 1
ATOM 823 N N . TYR A 1 102 ? 15.082 -3.344 -16.116 1.00 96.62 102 TYR A N 1
ATOM 824 C CA . TYR A 1 102 ? 15.635 -3.291 -14.763 1.00 96.62 102 TYR A CA 1
ATOM 825 C C . TYR A 1 102 ? 15.106 -4.436 -13.895 1.00 96.62 102 TYR A C 1
ATOM 827 O O . TYR A 1 102 ? 15.892 -5.195 -13.328 1.00 96.62 102 TYR A O 1
ATOM 835 N N . LEU A 1 103 ? 13.784 -4.611 -13.820 1.00 96.31 103 LEU A N 1
ATOM 836 C CA . LEU A 1 103 ? 13.176 -5.679 -13.024 1.00 96.31 103 LEU A CA 1
ATOM 837 C C . LEU A 1 103 ? 13.615 -7.066 -13.505 1.00 96.31 103 LEU A C 1
ATOM 839 O O . LEU A 1 103 ? 13.878 -7.934 -12.674 1.00 96.31 103 LEU A O 1
ATOM 843 N N . LYS A 1 104 ? 13.756 -7.276 -14.820 1.00 96.00 104 LYS A N 1
ATOM 844 C CA . LYS A 1 104 ? 14.284 -8.531 -15.376 1.00 96.00 104 LYS A CA 1
ATOM 845 C C . LYS A 1 104 ? 15.706 -8.817 -14.906 1.00 96.00 104 LYS A C 1
ATOM 847 O O . LYS A 1 104 ? 15.980 -9.950 -14.522 1.00 96.00 104 LYS A O 1
ATOM 852 N N . THR A 1 105 ? 16.586 -7.813 -14.843 1.00 95.94 105 THR A N 1
ATOM 853 C CA . THR A 1 105 ? 17.952 -8.004 -14.306 1.00 95.94 105 THR A CA 1
ATOM 854 C C . THR A 1 105 ? 17.980 -8.387 -12.825 1.00 95.94 105 THR A C 1
ATOM 856 O O . THR A 1 105 ? 18.985 -8.898 -12.336 1.00 95.94 105 THR A O 1
ATOM 859 N N . LYS A 1 106 ? 16.885 -8.137 -12.097 1.00 95.12 106 LYS A N 1
ATOM 860 C CA . LYS A 1 106 ? 16.743 -8.429 -10.666 1.00 95.12 106 LYS A CA 1
ATOM 861 C C . LYS A 1 106 ? 16.030 -9.746 -10.386 1.00 95.12 106 LYS A C 1
ATOM 863 O O . LYS A 1 106 ? 15.843 -10.076 -9.216 1.00 95.12 106 LYS A O 1
ATOM 868 N N . LEU A 1 107 ? 15.635 -10.491 -11.416 1.00 92.81 107 LEU A N 1
ATOM 869 C CA . LEU A 1 107 ? 15.083 -11.830 -11.249 1.00 92.81 107 LEU A CA 1
ATOM 870 C C . LEU A 1 107 ? 16.159 -12.793 -10.747 1.00 92.81 107 LEU A C 1
ATOM 872 O O . LEU A 1 107 ? 17.228 -12.917 -11.344 1.00 92.81 107 LEU A O 1
ATOM 876 N N . THR A 1 108 ? 15.856 -13.514 -9.672 1.00 87.38 108 THR A N 1
ATOM 877 C CA . THR A 1 108 ? 16.683 -14.634 -9.225 1.00 87.38 108 THR A CA 1
ATOM 878 C C . THR A 1 108 ? 16.332 -15.890 -10.013 1.00 87.38 108 THR A C 1
ATOM 880 O O . THR A 1 108 ? 15.159 -16.208 -10.189 1.00 87.38 108 THR A O 1
ATOM 883 N N . GLN A 1 109 ? 17.351 -16.631 -10.459 1.00 78.88 109 GLN A N 1
ATOM 884 C CA . GLN A 1 109 ? 17.165 -17.963 -11.055 1.00 78.88 109 GLN A CA 1
ATOM 885 C C . GLN A 1 109 ? 16.847 -19.033 -10.006 1.00 78.88 109 GLN A C 1
ATOM 887 O O . GLN A 1 109 ? 16.325 -20.094 -10.336 1.00 78.88 109 GLN A O 1
ATOM 892 N N . GLU A 1 110 ? 17.159 -18.760 -8.739 1.00 70.50 110 GLU A N 1
ATOM 893 C CA . GLU A 1 110 ? 16.770 -19.632 -7.644 1.00 70.50 110 GLU A CA 1
ATOM 894 C C . GLU A 1 110 ? 15.252 -19.588 -7.495 1.00 70.50 110 GLU A C 1
ATOM 896 O O . GLU A 1 110 ? 14.671 -18.548 -7.168 1.00 70.50 110 GLU A O 1
ATOM 901 N N . SER A 1 111 ? 14.612 -20.735 -7.734 1.00 64.12 111 SER A N 1
ATOM 902 C CA . SER A 1 111 ? 13.225 -20.947 -7.352 1.00 64.12 111 SER A CA 1
ATOM 903 C C . SER A 1 111 ? 13.167 -20.882 -5.831 1.00 64.12 111 SER A C 1
ATOM 905 O O . SER A 1 111 ? 13.421 -21.872 -5.136 1.00 64.12 111 SER A O 1
ATOM 907 N N . LEU A 1 112 ? 12.876 -19.699 -5.294 1.00 65.25 112 LEU A N 1
ATOM 908 C CA . LEU A 1 112 ? 12.549 -19.590 -3.887 1.00 65.25 112 LEU A CA 1
ATOM 909 C C . LEU A 1 112 ? 11.345 -20.499 -3.655 1.00 65.25 112 LEU A C 1
ATOM 911 O O . LEU A 1 112 ? 10.405 -20.452 -4.455 1.00 65.25 112 LEU A O 1
ATOM 915 N N . PRO A 1 113 ? 11.364 -21.346 -2.611 1.00 60.69 113 PRO A N 1
ATOM 916 C CA . PRO A 1 113 ? 10.219 -22.178 -2.308 1.00 60.69 113 PRO A CA 1
ATOM 917 C C . PRO A 1 113 ? 9.021 -21.246 -2.206 1.00 60.69 113 PRO A C 1
ATOM 919 O O . PRO A 1 113 ? 8.971 -20.382 -1.325 1.00 60.69 113 PRO A O 1
ATOM 922 N N . ILE A 1 114 ? 8.098 -21.382 -3.163 1.00 57.59 114 ILE A N 1
ATOM 923 C CA . ILE A 1 114 ? 6.832 -20.671 -3.136 1.00 57.59 114 ILE A CA 1
ATOM 924 C C . ILE A 1 114 ? 6.227 -21.113 -1.819 1.00 57.59 114 ILE A C 1
ATOM 926 O O . ILE A 1 114 ? 5.894 -22.289 -1.651 1.00 57.59 114 ILE A O 1
ATOM 930 N N . PHE A 1 115 ? 6.190 -20.205 -0.844 1.00 59.03 115 PHE A N 1
ATOM 931 C CA . PHE A 1 115 ? 5.524 -20.498 0.407 1.00 59.03 115 PHE A CA 1
ATOM 932 C C . PHE A 1 115 ? 4.131 -20.958 0.022 1.00 59.03 115 PHE A C 1
ATOM 934 O O . PHE A 1 115 ? 3.419 -20.216 -0.661 1.00 59.03 115 PHE A O 1
ATOM 941 N N . SER A 1 116 ? 3.796 -22.201 0.386 1.00 55.69 116 SER A N 1
ATOM 942 C CA . SER A 1 116 ? 2.492 -22.783 0.101 1.00 55.69 116 SER A CA 1
ATOM 943 C C . SER A 1 116 ? 1.455 -21.720 0.414 1.00 55.69 116 SER A C 1
ATOM 945 O O . SER A 1 116 ? 1.499 -21.107 1.488 1.00 55.69 116 SER A O 1
ATOM 947 N N . SER A 1 117 ? 0.632 -21.396 -0.587 1.00 58.59 117 SER A N 1
ATOM 948 C CA . SER A 1 117 ? -0.321 -20.297 -0.502 1.00 58.59 117 SER A CA 1
ATOM 949 C C . SER A 1 117 ? -1.037 -20.426 0.832 1.00 58.59 117 SER A C 1
ATOM 951 O O . SER A 1 117 ? -1.708 -21.433 1.069 1.00 58.59 117 SER A O 1
ATOM 953 N N . LEU A 1 118 ? -0.839 -19.454 1.726 1.00 65.31 118 LEU A N 1
ATOM 954 C CA . LEU A 1 118 ? -1.575 -19.395 2.980 1.00 65.31 118 LEU A CA 1
ATOM 955 C C . LEU A 1 118 ? -2.993 -18.988 2.587 1.00 65.31 118 LEU A C 1
ATOM 957 O O . LEU A 1 118 ? -3.359 -17.819 2.644 1.00 65.31 118 LEU A O 1
ATOM 961 N N . SER A 1 119 ? -3.744 -19.960 2.074 1.00 67.38 119 SER A N 1
ATOM 962 C CA . SER A 1 119 ? -5.155 -19.825 1.784 1.00 67.38 119 SER A CA 1
ATOM 963 C C . SER A 1 119 ? -5.838 -19.712 3.136 1.00 67.38 119 SER A C 1
ATOM 965 O O . SER A 1 119 ? -5.710 -20.591 3.993 1.00 67.38 119 SER A O 1
ATOM 967 N N . LEU A 1 120 ? -6.465 -18.567 3.368 1.00 72.31 120 LEU A N 1
ATOM 968 C CA . LEU A 1 120 ? -7.417 -18.437 4.453 1.00 72.31 120 LEU A CA 1
ATOM 969 C C . LEU A 1 120 ? -8.687 -19.118 3.961 1.00 72.31 120 LEU A C 1
ATOM 971 O O . LEU A 1 120 ? -9.231 -18.720 2.931 1.00 72.31 120 LEU A O 1
ATOM 975 N N . SER A 1 121 ? -9.119 -20.167 4.654 1.00 75.69 121 SER A N 1
ATOM 976 C CA . SER A 1 121 ? -10.442 -20.728 4.383 1.00 75.69 121 SER A CA 1
ATOM 977 C C . SER A 1 121 ? -11.520 -19.731 4.814 1.00 75.69 121 SER A C 1
ATOM 979 O O . SER A 1 121 ? -11.350 -19.028 5.810 1.00 75.69 121 SER A O 1
ATOM 981 N N . ASP A 1 122 ? -12.652 -19.696 4.109 1.00 69.56 122 ASP A N 1
ATOM 982 C CA . ASP A 1 122 ? -13.792 -18.840 4.480 1.00 69.56 122 ASP A CA 1
ATOM 983 C C . ASP A 1 122 ? -14.365 -19.188 5.871 1.00 69.56 122 ASP A C 1
ATOM 985 O O . ASP A 1 122 ? -15.086 -18.398 6.474 1.00 69.56 122 ASP A O 1
ATOM 989 N N . SER A 1 123 ? -14.023 -20.366 6.403 1.00 75.62 123 SER A N 1
ATOM 990 C CA . SER A 1 123 ? -14.392 -20.844 7.738 1.00 75.62 123 SER A CA 1
ATOM 991 C C . SER A 1 123 ? -13.410 -20.462 8.851 1.00 75.62 123 SER A C 1
ATOM 993 O O . SER A 1 123 ? -13.638 -20.816 10.009 1.00 75.62 123 SER A O 1
ATOM 995 N N . GLU A 1 124 ? -12.287 -19.810 8.540 1.00 80.88 124 GLU A N 1
ATOM 996 C CA . GLU A 1 124 ? -11.291 -19.497 9.562 1.00 80.88 124 GLU A CA 1
ATOM 997 C C . GLU A 1 124 ? -11.769 -18.431 10.538 1.00 80.88 124 GLU A C 1
ATOM 999 O O . GLU A 1 124 ? -12.207 -17.344 10.165 1.00 80.88 124 GLU A O 1
ATOM 1004 N N . SER A 1 125 ? -11.619 -18.736 11.827 1.00 83.38 125 SER A N 1
ATOM 1005 C CA . SER A 1 125 ? -11.933 -17.776 12.872 1.00 83.38 125 SER A CA 1
ATOM 1006 C C . SER A 1 125 ? -10.986 -16.576 12.814 1.00 83.38 125 SER A C 1
ATOM 1008 O O . SER A 1 125 ? -9.795 -16.699 12.511 1.00 83.38 125 SER A O 1
ATOM 1010 N N . TRP A 1 126 ? -11.507 -15.415 13.203 1.00 81.69 126 TRP A N 1
ATOM 1011 C CA . TRP A 1 126 ? -10.756 -14.168 13.337 1.00 81.69 126 TRP A CA 1
ATOM 1012 C C . TRP A 1 126 ? -9.441 -14.326 14.128 1.00 81.69 126 TRP A C 1
ATOM 1014 O O . TRP A 1 126 ? -8.391 -13.810 13.734 1.00 81.69 126 TRP A O 1
ATOM 1024 N N . ASN A 1 127 ? -9.473 -15.107 15.212 1.00 84.44 127 ASN A N 1
ATOM 1025 C CA . ASN A 1 127 ? -8.304 -15.380 16.049 1.00 84.44 127 ASN A CA 1
ATOM 1026 C C . ASN A 1 127 ? -7.244 -16.194 15.298 1.00 84.44 127 ASN A C 1
ATOM 1028 O O . ASN A 1 127 ? -6.062 -15.854 15.353 1.00 84.44 127 ASN A O 1
ATOM 1032 N N . THR A 1 128 ? -7.661 -17.200 14.528 1.00 88.31 128 THR A N 1
ATOM 1033 C CA . THR A 1 128 ? -6.761 -18.023 13.706 1.00 88.31 128 THR A CA 1
ATOM 1034 C C . THR A 1 128 ? -6.029 -17.178 12.666 1.00 88.31 128 THR A C 1
ATOM 1036 O O . THR A 1 128 ? -4.815 -17.307 12.501 1.00 88.31 128 THR A O 1
ATOM 1039 N N . VAL A 1 129 ? -6.735 -16.260 11.998 1.00 87.88 129 VAL A N 1
ATOM 1040 C CA . VAL A 1 129 ? -6.115 -15.339 11.030 1.00 87.88 129 VAL A CA 1
ATOM 1041 C C . VAL A 1 129 ? -5.100 -14.430 11.723 1.00 87.88 129 VAL A C 1
ATOM 1043 O O . VAL A 1 129 ? -3.997 -14.226 11.212 1.00 87.88 129 VAL A O 1
ATOM 1046 N N . SER A 1 130 ? -5.429 -13.932 12.917 1.00 90.12 130 SER A N 1
ATOM 1047 C CA . SER A 1 130 ? -4.523 -13.100 13.715 1.00 90.12 130 SER A CA 1
ATOM 1048 C C . SER A 1 130 ? -3.213 -13.816 14.059 1.00 90.12 130 SER A C 1
ATOM 1050 O O . SER A 1 130 ? -2.131 -13.251 13.880 1.00 90.12 130 SER A O 1
ATOM 1052 N N . GLU A 1 131 ? -3.297 -15.085 14.466 1.00 91.88 131 GLU A N 1
ATOM 1053 C CA . GLU A 1 131 ? -2.140 -15.909 14.804 1.00 91.88 131 GLU A CA 1
ATOM 1054 C C . GLU A 1 131 ? -1.300 -16.220 13.569 1.00 91.88 131 GLU A C 1
ATOM 1056 O O . GLU A 1 131 ? -0.076 -16.099 13.616 1.00 91.88 131 GLU A O 1
ATOM 1061 N N . LYS A 1 132 ? -1.934 -16.531 12.430 1.00 92.25 132 LYS A N 1
ATOM 1062 C CA . LYS A 1 132 ? -1.232 -16.724 11.154 1.00 92.25 132 LYS A CA 1
ATOM 1063 C C . LYS A 1 132 ? -0.454 -15.477 10.741 1.00 92.25 132 LYS A C 1
ATOM 1065 O O . LYS A 1 132 ? 0.723 -15.587 10.389 1.00 92.25 132 LYS A O 1
ATOM 1070 N N . ILE A 1 133 ? -1.069 -14.293 10.816 1.00 94.00 133 ILE A N 1
ATOM 1071 C CA . ILE A 1 133 ? -0.394 -13.024 10.501 1.00 94.00 133 ILE A CA 1
ATOM 1072 C C . ILE A 1 133 ? 0.771 -12.797 11.471 1.00 94.00 133 ILE A C 1
ATOM 1074 O O . ILE A 1 133 ? 1.877 -12.476 11.035 1.00 94.00 133 ILE A O 1
ATOM 1078 N N . LYS A 1 134 ? 0.556 -12.996 12.777 1.00 94.81 134 LYS A N 1
ATOM 1079 C CA . LYS A 1 134 ? 1.586 -12.828 13.811 1.00 94.81 134 LYS A CA 1
ATOM 1080 C C . LYS A 1 134 ? 2.775 -13.764 13.592 1.00 94.81 134 LYS A C 1
ATOM 1082 O O . LYS A 1 134 ? 3.914 -13.300 13.574 1.00 94.81 134 LYS A O 1
ATOM 1087 N N . ASN A 1 135 ? 2.523 -15.049 13.361 1.00 92.12 135 ASN A N 1
ATOM 1088 C CA . ASN A 1 135 ? 3.558 -16.055 13.123 1.00 92.12 135 ASN A CA 1
ATOM 1089 C C . ASN A 1 135 ? 4.336 -15.762 11.834 1.00 92.12 135 ASN A C 1
ATOM 1091 O O . ASN A 1 135 ? 5.565 -15.830 11.820 1.00 92.12 135 ASN A O 1
ATOM 1095 N N . THR A 1 136 ? 3.638 -15.363 10.767 1.00 91.00 136 THR A N 1
ATOM 1096 C CA . THR A 1 136 ? 4.269 -14.986 9.492 1.00 91.00 136 THR A CA 1
ATOM 1097 C C . THR A 1 136 ? 5.132 -13.733 9.651 1.00 91.00 136 THR A C 1
ATOM 1099 O O . THR A 1 136 ? 6.264 -13.705 9.170 1.00 91.00 136 THR A O 1
ATOM 1102 N N . ASN A 1 137 ? 4.655 -12.723 10.387 1.00 92.81 137 ASN A N 1
ATOM 1103 C CA . ASN A 1 137 ? 5.426 -11.521 10.710 1.00 92.81 137 ASN A CA 1
ATOM 1104 C C . ASN A 1 137 ? 6.696 -11.860 11.507 1.00 92.81 137 ASN A C 1
ATOM 1106 O O . ASN A 1 137 ? 7.787 -11.436 11.137 1.00 92.81 137 ASN A O 1
ATOM 1110 N N . GLN A 1 138 ? 6.581 -12.683 12.552 1.00 91.94 138 GLN A N 1
ATOM 1111 C CA . GLN A 1 138 ? 7.737 -13.125 13.337 1.00 91.94 138 GLN A CA 1
ATOM 1112 C C . GLN A 1 138 ? 8.743 -13.916 12.493 1.00 91.94 138 GLN A C 1
ATOM 1114 O O . GLN A 1 138 ? 9.949 -13.723 12.639 1.00 91.94 138 GLN A O 1
ATOM 1119 N N . ARG A 1 139 ? 8.272 -14.773 11.579 1.00 88.69 139 ARG A N 1
ATOM 1120 C CA . ARG A 1 139 ? 9.143 -15.494 10.642 1.00 88.69 139 ARG A CA 1
ATOM 1121 C C . ARG A 1 139 ? 9.884 -14.535 9.712 1.00 88.69 139 ARG A C 1
ATOM 1123 O O . ARG A 1 139 ? 11.085 -14.699 9.525 1.00 88.69 139 ARG A O 1
ATOM 1130 N N . CYS A 1 140 ? 9.193 -13.518 9.192 1.00 88.06 140 CYS A N 1
ATOM 1131 C CA . CYS A 1 140 ? 9.822 -12.466 8.397 1.00 88.06 140 CYS A CA 1
ATOM 1132 C C . CYS A 1 140 ? 10.863 -11.691 9.215 1.00 88.06 140 CYS A C 1
ATOM 1134 O O . CYS A 1 140 ? 11.893 -11.338 8.679 1.00 88.06 140 CYS A O 1
ATOM 1136 N N . GLN A 1 141 ? 10.656 -11.448 10.509 1.00 87.31 141 GLN A N 1
ATOM 1137 C CA . GLN A 1 141 ? 11.624 -10.706 11.329 1.00 87.31 141 GLN A CA 1
ATOM 1138 C C . GLN A 1 141 ? 12.870 -11.519 11.719 1.00 87.31 141 GLN A C 1
ATOM 1140 O O . GLN A 1 141 ? 13.930 -10.939 11.928 1.00 87.31 141 GLN A O 1
ATOM 1145 N N . ARG A 1 142 ? 12.755 -12.849 11.847 1.00 84.31 142 ARG A N 1
ATOM 1146 C CA . ARG A 1 142 ? 13.850 -13.727 12.310 1.00 84.31 142 ARG A CA 1
ATOM 1147 C C . ARG A 1 142 ? 14.812 -14.172 11.203 1.00 84.31 142 ARG A C 1
ATOM 1149 O O . ARG A 1 142 ? 15.888 -14.673 11.511 1.00 84.31 142 ARG A O 1
ATOM 1156 N N . GLY A 1 143 ? 14.429 -14.055 9.932 1.00 71.88 143 GLY A N 1
ATOM 1157 C CA . GLY A 1 143 ? 15.262 -14.493 8.812 1.00 71.88 143 GLY A CA 1
ATOM 1158 C C . GLY A 1 143 ? 16.353 -13.478 8.464 1.00 71.88 143 GLY A C 1
ATOM 1159 O O . GLY A 1 143 ? 16.041 -12.341 8.134 1.00 71.88 143 GLY A O 1
ATOM 1160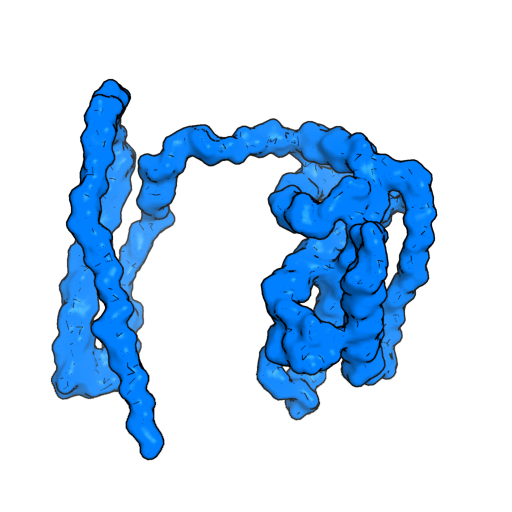 N N . SER A 1 144 ? 17.620 -13.909 8.430 1.00 53.09 144 SER A N 1
ATOM 1161 C CA . SER A 1 144 ? 18.769 -13.115 7.940 1.00 53.09 144 SER A CA 1
ATOM 1162 C C . SER A 1 144 ? 18.708 -12.783 6.433 1.00 53.09 144 SER A C 1
ATOM 1164 O O . SER A 1 144 ? 19.586 -12.101 5.914 1.00 53.09 144 SER A O 1
ATOM 1166 N N . GLY A 1 145 ? 17.687 -13.264 5.723 1.00 59.47 145 GLY A N 1
ATOM 1167 C CA . GLY A 1 145 ? 17.479 -13.057 4.292 1.00 59.47 145 GLY A CA 1
ATOM 1168 C C . GLY A 1 145 ? 15.990 -13.075 3.984 1.00 59.47 145 GLY A C 1
ATOM 1169 O O . GLY A 1 145 ? 15.482 -14.028 3.400 1.00 59.47 145 GLY A O 1
ATOM 1170 N N . VAL A 1 146 ? 15.263 -12.066 4.466 1.00 63.88 146 VAL A N 1
ATOM 1171 C CA . VAL A 1 146 ? 13.825 -11.947 4.201 1.00 63.88 146 VAL A CA 1
ATOM 1172 C C . VAL A 1 146 ? 13.627 -11.702 2.715 1.00 63.88 146 VAL A C 1
ATOM 1174 O O . VAL A 1 146 ? 13.869 -10.607 2.210 1.00 63.88 146 VAL A O 1
ATOM 1177 N N . CYS A 1 147 ? 13.210 -12.742 2.006 1.00 82.19 147 CYS A N 1
ATOM 1178 C CA . CYS A 1 147 ? 12.875 -12.637 0.602 1.00 82.19 147 CYS A CA 1
ATOM 1179 C C . CYS A 1 147 ? 11.602 -11.801 0.416 1.00 82.19 147 CYS A C 1
ATOM 1181 O O . CYS A 1 147 ? 10.681 -11.811 1.243 1.00 82.19 147 CYS A O 1
ATOM 1183 N N . LEU A 1 148 ? 11.540 -11.079 -0.702 1.00 90.75 148 LEU A N 1
ATOM 1184 C CA . LEU A 1 148 ? 10.386 -10.272 -1.085 1.00 90.75 148 LEU A CA 1
ATOM 1185 C C . LEU A 1 148 ? 9.082 -11.090 -1.079 1.00 90.75 148 LEU A C 1
ATOM 1187 O O . LEU A 1 148 ? 8.047 -10.587 -0.640 1.00 90.75 148 LEU A O 1
ATOM 1191 N N . SER A 1 149 ? 9.140 -12.361 -1.488 1.00 89.81 149 SER A N 1
ATOM 1192 C CA . SER A 1 149 ? 7.997 -13.281 -1.488 1.00 89.81 149 SER A CA 1
ATOM 1193 C C . SER A 1 149 ? 7.357 -13.454 -0.104 1.00 89.81 149 SER A C 1
ATOM 1195 O O . SER A 1 149 ? 6.132 -13.404 0.011 1.00 89.81 149 SER A O 1
ATOM 1197 N N . GLY A 1 150 ? 8.150 -13.549 0.969 1.00 90.44 150 GLY A N 1
ATOM 1198 C CA . GLY A 1 150 ? 7.627 -13.615 2.340 1.00 90.44 150 GLY A CA 1
ATOM 1199 C C . GLY A 1 150 ? 6.873 -12.343 2.742 1.00 90.44 150 GLY A C 1
ATOM 1200 O O . GLY A 1 150 ? 5.798 -12.400 3.345 1.00 90.44 150 GLY A O 1
ATOM 1201 N N . HIS A 1 151 ? 7.382 -11.176 2.339 1.00 93.62 151 HIS A N 1
ATOM 1202 C CA . HIS A 1 151 ? 6.694 -9.904 2.554 1.00 93.62 151 HIS A CA 1
ATOM 1203 C C . HIS A 1 151 ? 5.404 -9.777 1.736 1.00 93.62 151 HIS A C 1
ATOM 1205 O O . HIS A 1 151 ? 4.407 -9.269 2.252 1.00 93.62 151 HIS A O 1
ATOM 1211 N N . ILE A 1 152 ? 5.398 -10.248 0.487 1.00 93.94 152 ILE A N 1
ATOM 1212 C CA . ILE A 1 152 ? 4.198 -10.276 -0.357 1.00 93.94 152 ILE A CA 1
ATOM 1213 C C . ILE A 1 152 ? 3.128 -11.167 0.283 1.00 93.94 152 ILE A C 1
ATOM 1215 O O . ILE A 1 152 ? 1.987 -10.732 0.440 1.00 93.94 152 ILE A O 1
ATOM 1219 N N . GLN A 1 153 ? 3.504 -12.361 0.749 1.00 91.81 153 GLN A N 1
ATOM 1220 C CA . GLN A 1 153 ? 2.594 -13.282 1.429 1.00 91.81 153 GLN A CA 1
ATOM 1221 C C . GLN A 1 153 ? 2.002 -12.669 2.704 1.00 91.81 153 GLN A C 1
ATOM 1223 O O . GLN A 1 153 ? 0.789 -12.719 2.920 1.00 91.81 153 GLN A O 1
ATOM 1228 N N . LEU A 1 154 ? 2.834 -12.032 3.532 1.00 93.94 154 LEU A N 1
ATOM 1229 C CA . LEU A 1 154 ? 2.365 -11.317 4.718 1.00 93.94 154 LEU A CA 1
ATOM 1230 C C . LEU A 1 154 ? 1.414 -10.171 4.346 1.00 93.94 154 LEU A C 1
ATOM 1232 O O . LEU A 1 154 ? 0.384 -9.987 4.991 1.00 93.94 154 LEU A O 1
ATOM 1236 N N . GLY A 1 155 ? 1.721 -9.418 3.287 1.00 95.38 155 GLY A N 1
ATOM 1237 C CA . GLY A 1 155 ? 0.849 -8.368 2.766 1.00 95.38 155 GLY A CA 1
ATOM 1238 C C . GLY A 1 155 ? -0.503 -8.893 2.279 1.00 95.38 155 GLY A C 1
ATOM 1239 O O . GLY A 1 155 ? -1.525 -8.258 2.536 1.00 95.38 155 GLY A O 1
ATOM 1240 N N . HIS A 1 156 ? -0.527 -10.065 1.643 1.00 92.38 156 HIS A N 1
ATOM 1241 C CA . HIS A 1 156 ? -1.757 -10.732 1.220 1.00 92.38 156 HIS A CA 1
ATOM 1242 C C . HIS A 1 156 ? -2.620 -11.149 2.420 1.00 92.38 156 HIS A C 1
ATOM 1244 O O . HIS A 1 156 ? -3.807 -10.822 2.467 1.00 92.38 156 HIS A O 1
ATOM 1250 N N . LEU A 1 157 ? -2.015 -11.769 3.440 1.00 93.00 157 LEU A N 1
ATOM 1251 C CA . LEU A 1 157 ? -2.706 -12.107 4.690 1.00 93.00 157 LEU A CA 1
ATOM 1252 C C . LEU A 1 157 ? -3.271 -10.873 5.397 1.00 93.00 157 LEU A C 1
ATOM 1254 O O . LEU A 1 157 ? -4.386 -10.908 5.910 1.00 93.00 157 LEU A O 1
ATOM 1258 N N . LEU A 1 158 ? -2.520 -9.770 5.412 1.00 95.25 158 LEU A N 1
ATOM 1259 C CA . LEU A 1 158 ? -2.979 -8.507 5.986 1.00 95.25 158 LEU A CA 1
ATOM 1260 C C . LEU A 1 158 ? -4.172 -7.922 5.221 1.00 95.25 158 LEU A C 1
ATOM 1262 O O . LEU A 1 158 ? -5.049 -7.327 5.842 1.00 95.25 158 LEU A O 1
ATOM 1266 N N . GLU A 1 159 ? -4.224 -8.067 3.895 1.00 93.38 159 GLU A N 1
ATOM 1267 C CA . GLU A 1 159 ? -5.361 -7.603 3.091 1.00 93.38 159 GLU A CA 1
ATOM 1268 C C . GLU A 1 159 ? -6.620 -8.426 3.379 1.00 93.38 159 GLU A C 1
ATOM 1270 O O . GLU A 1 159 ? -7.698 -7.861 3.579 1.00 93.38 159 GLU A O 1
ATOM 1275 N N . ALA A 1 160 ? -6.480 -9.746 3.476 1.00 90.06 160 ALA A N 1
ATOM 1276 C CA . ALA A 1 160 ? -7.588 -10.622 3.820 1.00 90.06 160 ALA A CA 1
ATOM 1277 C C . ALA A 1 160 ? -8.048 -10.430 5.276 1.00 90.06 160 ALA A C 1
ATOM 1279 O O . ALA A 1 160 ? -9.244 -10.290 5.527 1.00 90.06 160 ALA A O 1
ATOM 1280 N N . GLY A 1 161 ? -7.115 -10.279 6.220 1.00 91.94 161 GLY A N 1
ATOM 1281 C CA . GLY A 1 161 ? -7.417 -9.884 7.597 1.00 91.94 161 GLY A CA 1
ATOM 1282 C C . GLY A 1 161 ? -8.126 -8.528 7.672 1.00 91.94 161 GLY A C 1
ATOM 1283 O O . GLY A 1 161 ? -9.068 -8.367 8.437 1.00 91.94 161 GLY A O 1
ATOM 1284 N N . ALA A 1 162 ? -7.758 -7.556 6.831 1.00 92.94 162 ALA A N 1
ATOM 1285 C CA . ALA A 1 162 ? -8.458 -6.272 6.764 1.00 92.94 162 ALA A CA 1
ATOM 1286 C C . ALA A 1 162 ? -9.882 -6.392 6.195 1.00 92.94 162 ALA A C 1
ATOM 1288 O O . ALA A 1 162 ? -10.751 -5.592 6.545 1.00 92.94 162 ALA A O 1
ATOM 1289 N N . LYS A 1 163 ? -10.137 -7.353 5.298 1.00 90.94 163 LYS A N 1
ATOM 1290 C CA . LYS A 1 163 ? -11.490 -7.659 4.814 1.00 90.94 163 LYS A CA 1
ATOM 1291 C C . LYS A 1 163 ? -12.326 -8.274 5.937 1.00 90.94 163 LYS A C 1
ATOM 1293 O O . LYS A 1 163 ? -13.327 -7.675 6.307 1.00 90.94 163 LYS A O 1
ATOM 1298 N N . LEU A 1 164 ? -11.833 -9.346 6.552 1.00 90.50 164 LEU A N 1
ATOM 1299 C CA . LEU A 1 164 ? -12.495 -10.015 7.673 1.00 90.50 164 LEU A CA 1
ATOM 1300 C C . LEU A 1 164 ? -12.761 -9.060 8.850 1.00 90.50 164 LEU A C 1
ATOM 1302 O O . LEU A 1 164 ? -13.839 -9.092 9.428 1.00 90.50 164 LEU A O 1
ATOM 1306 N N . TYR A 1 165 ? -11.841 -8.135 9.154 1.00 91.50 165 TYR A N 1
ATOM 1307 C CA . TYR A 1 165 ? -12.055 -7.132 10.204 1.00 91.50 165 TYR A CA 1
ATOM 1308 C C . TYR A 1 165 ? -13.265 -6.248 9.920 1.00 91.50 165 TYR A C 1
ATOM 1310 O O . TYR A 1 165 ? -14.012 -5.896 10.829 1.00 91.50 165 TYR A O 1
ATOM 1318 N N . ARG A 1 166 ? -13.427 -5.831 8.658 1.00 93.50 166 ARG A N 1
ATOM 1319 C CA . ARG A 1 166 ? -14.561 -4.998 8.254 1.00 93.50 166 ARG A CA 1
ATOM 1320 C C . ARG A 1 166 ? -15.861 -5.773 8.408 1.00 93.50 166 ARG A C 1
ATOM 1322 O O . ARG A 1 166 ? -16.812 -5.202 8.926 1.00 93.50 166 ARG A O 1
ATOM 1329 N N . ASP A 1 167 ? -15.867 -7.045 8.030 1.00 91.75 167 ASP A N 1
ATOM 1330 C CA . ASP A 1 167 ? -17.039 -7.912 8.143 1.00 91.75 167 ASP A CA 1
ATOM 1331 C C . ASP A 1 167 ? -17.420 -8.122 9.623 1.00 91.75 167 ASP A C 1
ATOM 1333 O O . ASP A 1 167 ? -18.555 -7.863 10.018 1.00 91.75 167 ASP A O 1
ATOM 1337 N N . GLU A 1 168 ? -16.454 -8.444 10.489 1.00 91.81 168 GLU A N 1
ATOM 1338 C CA . GLU A 1 168 ? -16.668 -8.576 11.940 1.00 91.81 168 GLU A CA 1
ATOM 1339 C C . GLU A 1 168 ? -17.100 -7.256 12.601 1.00 91.81 168 GLU A C 1
ATOM 1341 O O . GLU A 1 168 ? -17.927 -7.245 13.517 1.00 91.81 168 GLU A O 1
ATOM 1346 N N . LYS A 1 169 ? -16.590 -6.117 12.120 1.00 93.69 169 LYS A N 1
ATOM 1347 C CA . LYS A 1 169 ? -16.997 -4.789 12.595 1.00 93.69 169 LYS A CA 1
ATOM 1348 C C . LYS A 1 169 ? -18.442 -4.462 12.214 1.00 93.69 169 LYS A C 1
ATOM 1350 O O . LYS A 1 169 ? -19.156 -3.880 13.026 1.00 93.69 169 LYS A O 1
ATOM 1355 N N . LEU A 1 170 ? -18.891 -4.854 11.020 1.00 94.12 170 LEU A N 1
ATOM 1356 C CA . LEU A 1 170 ? -20.292 -4.710 10.601 1.00 94.12 170 LEU A CA 1
ATOM 1357 C C . LEU A 1 170 ? -21.237 -5.575 11.446 1.00 94.12 170 LEU A C 1
ATOM 1359 O O . LEU A 1 170 ? -22.367 -5.168 11.701 1.00 94.12 170 LEU A O 1
ATOM 1363 N N . LEU A 1 171 ? -20.762 -6.726 11.928 1.00 94.06 171 LEU A N 1
ATOM 1364 C CA . LEU A 1 171 ? -21.494 -7.604 12.845 1.00 94.06 171 LEU A CA 1
ATOM 1365 C C . LEU A 1 171 ? -21.441 -7.150 14.317 1.00 94.06 171 LEU A C 1
ATOM 1367 O O . LEU A 1 171 ? -22.003 -7.825 15.176 1.00 94.06 171 LEU A O 1
ATOM 1371 N N . GLY A 1 172 ? -20.752 -6.046 14.630 1.00 94.50 172 GLY A N 1
ATOM 1372 C CA . GLY A 1 172 ? -20.588 -5.548 16.001 1.00 94.50 172 GLY A CA 1
ATOM 1373 C C . GLY A 1 172 ? -19.660 -6.397 16.878 1.00 94.50 172 GLY A C 1
ATOM 1374 O O . GLY A 1 172 ? -19.682 -6.265 18.097 1.00 94.50 172 GLY A O 1
ATOM 1375 N N . ARG A 1 173 ? -18.849 -7.278 16.279 1.00 91.94 173 ARG A N 1
ATOM 1376 C CA . ARG A 1 173 ? -17.927 -8.188 16.985 1.00 91.94 173 ARG A CA 1
ATOM 1377 C C . ARG A 1 173 ? -16.505 -7.643 17.103 1.00 91.94 173 ARG A C 1
ATOM 1379 O O . ARG A 1 173 ? -15.703 -8.172 17.868 1.00 91.94 173 ARG A O 1
ATOM 1386 N N . ALA A 1 174 ? -16.187 -6.591 16.350 1.00 91.69 174 ALA A N 1
ATOM 1387 C CA . ALA A 1 174 ? -14.897 -5.917 16.390 1.00 91.69 174 ALA A CA 1
ATOM 1388 C C . ALA A 1 174 ? -15.055 -4.416 16.664 1.00 91.69 174 ALA A C 1
ATOM 1390 O O . ALA A 1 174 ? -15.860 -3.732 16.032 1.00 91.69 174 ALA A O 1
ATOM 1391 N N . GLU A 1 175 ? -14.221 -3.895 17.563 1.00 93.88 175 GLU A N 1
ATOM 1392 C CA . GLU A 1 175 ? -14.174 -2.479 17.939 1.00 93.88 175 GLU A CA 1
ATOM 1393 C C . GLU A 1 175 ? -12.866 -1.811 17.485 1.00 93.88 175 GLU A C 1
ATOM 1395 O O . GLU A 1 175 ? -11.866 -2.481 17.201 1.00 93.88 175 GLU A O 1
ATOM 1400 N N . GLY A 1 176 ? -12.875 -0.475 17.421 1.00 95.56 176 GLY A N 1
ATOM 1401 C CA . GLY A 1 176 ? -11.704 0.341 17.081 1.00 95.56 176 GLY A CA 1
ATOM 1402 C C . GLY A 1 176 ? -11.398 0.412 15.583 1.00 95.56 176 GLY A C 1
ATOM 1403 O O . GLY A 1 176 ? -12.297 0.383 14.730 1.00 95.56 176 GLY A O 1
ATOM 1404 N N . THR A 1 177 ? -10.117 0.555 15.250 1.00 96.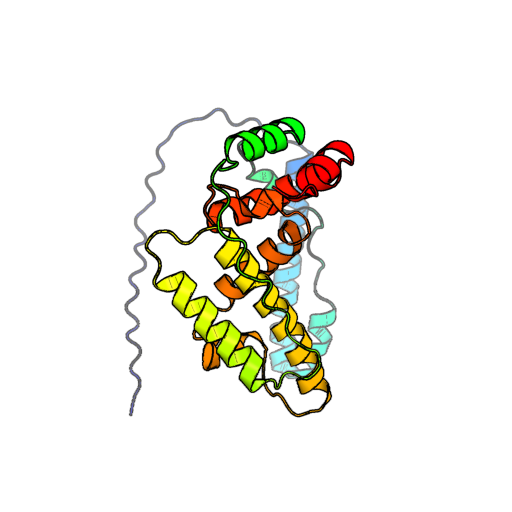25 177 THR A N 1
ATOM 1405 C CA . THR A 1 177 ? -9.612 0.522 13.870 1.00 96.25 177 THR A CA 1
ATOM 1406 C C . THR A 1 177 ? -8.768 -0.723 13.597 1.00 96.25 177 THR A C 1
ATOM 1408 O O . THR A 1 177 ? -8.137 -1.289 14.489 1.00 96.25 177 THR A O 1
ATOM 1411 N N . PHE A 1 178 ? -8.686 -1.131 12.326 1.00 94.94 178 PHE A N 1
ATOM 1412 C CA . PHE A 1 178 ? -7.813 -2.240 11.923 1.00 94.94 178 PHE A CA 1
ATOM 1413 C C . PHE A 1 178 ? -6.342 -1.977 12.288 1.00 94.94 178 PHE A C 1
ATOM 1415 O O . PHE A 1 178 ? -5.610 -2.892 12.656 1.00 94.94 178 PHE A O 1
ATOM 1422 N N . ASP A 1 179 ? -5.916 -0.714 12.233 1.00 95.88 179 ASP A N 1
ATOM 1423 C CA . ASP A 1 179 ? -4.557 -0.292 12.567 1.00 95.88 179 ASP A CA 1
ATOM 1424 C C . ASP A 1 179 ? -4.237 -0.472 14.061 1.00 95.88 179 ASP A C 1
ATOM 1426 O O . ASP A 1 179 ? -3.132 -0.902 14.402 1.00 95.88 179 ASP A O 1
ATOM 1430 N N . GLU A 1 180 ? -5.191 -0.171 14.946 1.00 96.44 180 GLU A N 1
ATOM 1431 C CA . GLU A 1 180 ? -5.088 -0.457 16.385 1.00 96.44 180 GLU A CA 1
ATOM 1432 C C . GLU A 1 180 ? -5.048 -1.962 16.639 1.00 96.44 180 GLU A C 1
ATOM 1434 O O . GLU A 1 180 ? -4.207 -2.447 17.402 1.00 96.44 180 GLU A O 1
ATOM 1439 N N . TRP A 1 181 ? -5.914 -2.710 15.954 1.00 94.62 181 TRP A N 1
ATOM 1440 C CA . TRP A 1 181 ? -5.975 -4.158 16.078 1.00 94.62 181 TRP A CA 1
ATOM 1441 C C . TRP A 1 181 ? -4.660 -4.831 15.660 1.00 94.62 181 TRP A C 1
ATOM 1443 O O . TRP A 1 181 ? -4.145 -5.671 16.402 1.00 94.62 181 TRP A O 1
ATOM 1453 N N . ILE A 1 182 ? -4.072 -4.432 14.527 1.00 95.75 182 ILE A N 1
ATOM 1454 C CA . ILE A 1 182 ? -2.771 -4.934 14.059 1.00 95.75 182 ILE A CA 1
ATOM 1455 C C . ILE A 1 182 ? -1.668 -4.623 15.071 1.00 95.75 182 ILE A C 1
ATOM 1457 O O . ILE A 1 182 ? -0.861 -5.497 15.398 1.00 95.75 182 ILE A O 1
ATOM 1461 N N . ARG A 1 183 ? -1.639 -3.399 15.609 1.00 96.38 183 ARG A N 1
ATOM 1462 C CA . ARG A 1 183 ? -0.634 -3.010 16.603 1.00 96.38 183 ARG A CA 1
ATOM 1463 C C . ARG A 1 183 ? -0.726 -3.878 17.857 1.00 96.38 183 ARG A C 1
ATOM 1465 O O . ARG A 1 183 ? 0.301 -4.341 18.341 1.00 96.38 183 ARG A O 1
ATOM 1472 N N . LYS A 1 184 ? -1.944 -4.130 18.344 1.00 95.12 184 LYS A N 1
ATOM 1473 C CA . LYS A 1 184 ? -2.198 -4.915 19.559 1.00 95.12 184 LYS A CA 1
ATOM 1474 C C . LYS A 1 184 ? -1.907 -6.408 19.377 1.00 95.12 184 LYS A C 1
ATOM 1476 O O . LYS A 1 184 ? -1.250 -7.002 20.225 1.00 95.12 184 LYS A O 1
ATOM 1481 N N . ASN A 1 185 ? -2.384 -7.017 18.291 1.00 93.75 185 ASN A N 1
ATOM 1482 C CA . ASN A 1 185 ? -2.386 -8.480 18.144 1.00 93.75 185 ASN A CA 1
ATOM 1483 C C . ASN A 1 185 ? -1.178 -9.016 17.363 1.00 93.75 185 ASN A C 1
ATOM 1485 O O . ASN A 1 185 ? -0.639 -10.070 17.697 1.00 93.75 185 ASN A O 1
ATOM 1489 N N . VAL A 1 186 ? -0.722 -8.278 16.348 1.00 94.00 186 VAL A N 1
ATOM 1490 C CA . VAL A 1 186 ? 0.373 -8.686 15.447 1.00 94.00 186 VAL A CA 1
ATOM 1491 C C . VAL A 1 186 ? 1.704 -8.031 15.833 1.00 94.00 186 VAL A C 1
ATOM 1493 O O . VAL A 1 186 ? 2.759 -8.490 15.395 1.00 94.00 186 VAL A O 1
ATOM 1496 N N . GLN A 1 187 ? 1.668 -6.987 16.675 1.00 95.19 187 GLN A N 1
ATOM 1497 C CA . GLN A 1 187 ? 2.838 -6.193 17.078 1.00 95.19 187 GLN A CA 1
ATOM 1498 C C . GLN A 1 187 ? 3.548 -5.556 15.872 1.00 95.19 187 GLN A C 1
ATOM 1500 O O . GLN A 1 187 ? 4.772 -5.510 15.782 1.00 95.19 187 GLN A O 1
ATOM 1505 N N . MET A 1 188 ? 2.760 -5.068 14.910 1.00 95.81 188 MET A N 1
ATOM 1506 C CA . MET A 1 188 ? 3.256 -4.425 13.694 1.00 95.81 188 MET A CA 1
ATOM 1507 C C . MET A 1 188 ? 2.809 -2.963 13.637 1.00 95.81 188 MET A C 1
ATOM 1509 O O . MET A 1 188 ? 1.686 -2.621 14.008 1.00 95.81 188 MET A O 1
ATOM 1513 N N . SER A 1 189 ? 3.682 -2.080 13.145 1.00 96.44 189 SER A N 1
ATOM 1514 C CA . SER A 1 189 ? 3.314 -0.679 12.936 1.00 96.44 189 SER A CA 1
ATOM 1515 C C . SER A 1 189 ? 2.344 -0.528 11.760 1.00 96.44 189 SER A C 1
ATOM 1517 O O . SER A 1 189 ? 2.487 -1.162 10.712 1.00 96.44 189 SER A O 1
ATOM 1519 N N . SER A 1 190 ? 1.386 0.388 11.892 1.00 95.62 190 SER A N 1
ATOM 1520 C CA . SER A 1 190 ? 0.375 0.660 10.862 1.00 95.62 190 SER A CA 1
ATOM 1521 C C . SER A 1 190 ? 0.999 1.142 9.542 1.00 95.62 190 SER A C 1
ATOM 1523 O O . SER A 1 190 ? 0.485 0.876 8.458 1.00 95.62 190 SER A O 1
ATOM 1525 N N . ARG A 1 191 ? 2.142 1.845 9.601 1.00 95.88 191 ARG A N 1
ATOM 1526 C CA . ARG A 1 191 ? 2.905 2.256 8.408 1.00 95.88 191 ARG A CA 1
ATOM 1527 C C . ARG A 1 191 ? 3.467 1.043 7.661 1.00 95.88 191 ARG A C 1
ATOM 1529 O O . ARG A 1 191 ? 3.329 0.972 6.442 1.00 95.88 191 ARG A O 1
ATOM 1536 N N . HIS A 1 192 ? 4.069 0.092 8.376 1.00 96.12 192 HIS A N 1
ATOM 1537 C CA . HIS A 1 192 ? 4.636 -1.111 7.766 1.00 96.12 192 HIS A CA 1
ATOM 1538 C C . HIS A 1 192 ? 3.545 -2.027 7.194 1.00 96.12 192 HIS A C 1
ATOM 1540 O O . HIS A 1 192 ? 3.654 -2.458 6.048 1.00 96.12 192 HIS A O 1
ATOM 1546 N N . ALA A 1 193 ? 2.441 -2.219 7.925 1.00 96.81 193 ALA A N 1
ATOM 1547 C CA . ALA A 1 193 ? 1.293 -2.994 7.453 1.00 96.81 193 ALA A CA 1
ATOM 1548 C C . ALA A 1 193 ? 0.710 -2.435 6.143 1.00 96.81 193 ALA A C 1
ATOM 1550 O O . ALA A 1 193 ? 0.471 -3.180 5.193 1.00 96.81 193 ALA A O 1
ATOM 1551 N N . ARG A 1 194 ? 0.532 -1.108 6.052 1.00 96.38 194 ARG A N 1
ATOM 1552 C CA . ARG A 1 194 ? 0.066 -0.444 4.822 1.00 96.38 194 ARG A CA 1
ATOM 1553 C C . ARG A 1 194 ? 1.029 -0.646 3.651 1.00 96.38 194 ARG A C 1
ATOM 1555 O O . ARG A 1 194 ? 0.573 -0.906 2.541 1.00 96.38 194 ARG A O 1
ATOM 1562 N N . LYS A 1 195 ? 2.340 -0.577 3.904 1.00 96.88 195 LYS A N 1
ATOM 1563 C CA . LYS A 1 195 ? 3.384 -0.818 2.897 1.00 96.88 195 LYS A CA 1
ATOM 1564 C C . LYS A 1 195 ? 3.299 -2.234 2.321 1.00 96.88 195 LYS A C 1
ATOM 1566 O O . LYS A 1 195 ? 3.244 -2.391 1.106 1.00 96.88 195 LYS A O 1
ATOM 1571 N N . LEU A 1 196 ? 3.228 -3.245 3.191 1.00 97.00 196 LEU A N 1
ATOM 1572 C CA . LEU A 1 196 ? 3.112 -4.655 2.804 1.00 97.00 196 LEU A CA 1
ATOM 1573 C C . LEU A 1 196 ? 1.860 -4.907 1.959 1.00 97.00 196 LEU A C 1
ATOM 1575 O O . LEU A 1 196 ? 1.949 -5.492 0.884 1.00 97.00 196 LEU A O 1
ATOM 1579 N N . ARG A 1 197 ? 0.704 -4.402 2.405 1.00 96.88 197 ARG A N 1
ATOM 1580 C CA . ARG A 1 197 ? -0.566 -4.521 1.671 1.00 96.88 197 ARG A CA 1
ATOM 1581 C C . ARG A 1 197 ? -0.506 -3.857 0.296 1.00 96.88 197 ARG A C 1
ATOM 1583 O O . ARG A 1 197 ? -1.001 -4.416 -0.677 1.00 96.88 197 ARG A O 1
ATOM 1590 N N . ALA A 1 198 ? 0.107 -2.675 0.202 1.00 96.62 198 ALA A N 1
ATOM 1591 C CA . ALA A 1 198 ? 0.252 -1.958 -1.063 1.00 96.62 198 ALA A CA 1
ATOM 1592 C C . ALA A 1 198 ? 1.115 -2.728 -2.071 1.00 96.62 198 ALA A C 1
ATOM 1594 O O . ALA A 1 198 ? 0.737 -2.812 -3.239 1.00 96.62 198 ALA A O 1
ATOM 1595 N N . VAL A 1 199 ? 2.232 -3.310 -1.617 1.00 97.12 199 VAL A N 1
ATOM 1596 C CA . VAL A 1 199 ? 3.100 -4.147 -2.459 1.00 97.12 199 VAL A CA 1
ATOM 1597 C C . VAL A 1 199 ? 2.378 -5.422 -2.876 1.00 97.12 199 VAL A C 1
ATOM 1599 O O . VAL A 1 199 ? 2.298 -5.709 -4.068 1.00 97.12 199 VAL A O 1
ATOM 1602 N N . ALA A 1 200 ? 1.776 -6.139 -1.925 1.00 95.81 200 ALA A N 1
ATOM 1603 C CA . ALA A 1 200 ? 1.064 -7.379 -2.211 1.00 95.81 200 ALA A CA 1
ATOM 1604 C C . ALA A 1 200 ? -0.086 -7.175 -3.205 1.00 95.81 200 ALA A C 1
ATOM 1606 O O . ALA A 1 200 ? -0.227 -7.959 -4.130 1.00 95.81 200 ALA A O 1
ATOM 1607 N N . ARG A 1 201 ? -0.867 -6.093 -3.098 1.00 95.69 201 ARG A N 1
ATOM 1608 C CA . ARG A 1 201 ? -1.968 -5.825 -4.041 1.00 95.69 201 ARG A CA 1
ATOM 1609 C C . ARG A 1 201 ? -1.502 -5.716 -5.495 1.00 95.69 201 ARG A C 1
ATOM 1611 O O . ARG A 1 201 ? -2.243 -6.098 -6.391 1.00 95.69 201 ARG A O 1
ATOM 1618 N N . VAL A 1 202 ? -0.308 -5.166 -5.717 1.00 96.81 202 VAL A N 1
ATOM 1619 C CA . VAL A 1 202 ? 0.250 -4.986 -7.064 1.00 96.81 202 VAL A CA 1
ATOM 1620 C C . VAL A 1 202 ? 0.956 -6.249 -7.534 1.00 96.81 202 VAL A C 1
ATOM 1622 O O . VAL A 1 202 ? 0.777 -6.630 -8.679 1.00 96.81 202 VAL A O 1
ATOM 1625 N N . ILE A 1 203 ? 1.738 -6.896 -6.668 1.00 95.69 203 ILE A N 1
ATOM 1626 C CA . ILE A 1 203 ? 2.640 -7.985 -7.064 1.00 95.69 203 ILE A CA 1
ATOM 1627 C C . ILE A 1 203 ? 2.000 -9.374 -6.974 1.00 95.69 203 ILE A C 1
ATOM 1629 O O . ILE A 1 203 ? 2.344 -10.249 -7.763 1.00 95.69 203 ILE A O 1
ATOM 1633 N N . GLN A 1 204 ? 1.041 -9.594 -6.070 1.00 93.50 204 GLN A N 1
ATOM 1634 C CA . GLN A 1 204 ? 0.418 -10.908 -5.863 1.00 93.50 204 GLN A CA 1
ATOM 1635 C C . GLN A 1 204 ? -0.068 -11.581 -7.161 1.00 93.50 204 GLN A C 1
ATOM 1637 O O . GLN A 1 204 ? 0.185 -12.777 -7.295 1.00 93.50 204 GLN A O 1
ATOM 1642 N N . PRO A 1 205 ? -0.705 -10.877 -8.121 1.00 94.25 205 PRO A N 1
ATOM 1643 C CA . PRO A 1 205 ? -1.181 -11.495 -9.362 1.00 94.25 205 PRO A CA 1
ATOM 1644 C C . PRO A 1 205 ? -0.078 -11.952 -10.330 1.00 94.25 205 PRO A C 1
ATOM 1646 O O . PRO A 1 205 ? -0.393 -12.602 -11.320 1.00 94.25 205 PRO A O 1
ATOM 1649 N N . PHE A 1 206 ? 1.186 -11.602 -10.077 1.00 95.31 206 PHE A N 1
ATOM 1650 C CA . PHE A 1 206 ? 2.300 -11.763 -11.013 1.00 95.31 206 PHE A CA 1
ATOM 1651 C C . PHE A 1 206 ? 3.422 -12.598 -10.381 1.00 95.31 206 PHE A C 1
ATOM 1653 O O . PHE A 1 206 ? 4.330 -12.034 -9.765 1.00 95.31 206 PHE A O 1
ATOM 1660 N N . PRO A 1 207 ? 3.385 -13.938 -10.500 1.00 92.25 207 PRO A N 1
ATOM 1661 C CA . PRO A 1 207 ? 4.276 -14.843 -9.771 1.00 92.25 207 PRO A CA 1
ATOM 1662 C C . PRO A 1 207 ? 5.767 -14.540 -9.941 1.00 92.25 207 PRO A C 1
ATOM 1664 O O . PRO A 1 207 ? 6.510 -14.556 -8.963 1.00 92.25 207 PRO A O 1
ATOM 1667 N N . ARG A 1 208 ? 6.213 -14.174 -11.148 1.00 93.19 208 ARG A N 1
ATOM 1668 C CA . ARG A 1 208 ? 7.627 -13.848 -11.411 1.00 93.19 208 ARG A CA 1
ATOM 1669 C C . ARG A 1 208 ? 8.147 -12.674 -10.592 1.00 93.19 208 ARG A C 1
ATOM 1671 O O . ARG A 1 208 ? 9.307 -12.675 -10.193 1.00 93.19 208 ARG A O 1
ATOM 1678 N N . LEU A 1 209 ? 7.295 -11.697 -10.284 1.00 94.56 209 LEU A N 1
ATOM 1679 C CA . LEU A 1 209 ? 7.682 -10.550 -9.461 1.00 94.56 209 LEU A CA 1
ATOM 1680 C C . LEU A 1 209 ? 7.948 -10.933 -7.990 1.00 94.56 209 LEU A C 1
ATOM 1682 O O . LEU A 1 209 ? 8.527 -10.139 -7.251 1.00 94.56 209 LEU A O 1
ATOM 1686 N N . HIS A 1 210 ? 7.570 -12.138 -7.546 1.00 92.50 210 HIS A N 1
ATOM 1687 C CA . HIS A 1 210 ? 7.884 -12.629 -6.196 1.00 92.50 210 HIS A CA 1
ATOM 1688 C C . HIS A 1 210 ? 9.365 -13.000 -6.050 1.00 92.50 210 HIS A C 1
ATOM 1690 O O . HIS A 1 210 ? 9.885 -12.982 -4.934 1.00 92.50 210 HIS A O 1
ATOM 1696 N N . ASN A 1 211 ? 10.039 -13.276 -7.171 1.00 91.25 211 ASN A N 1
ATOM 1697 C CA . ASN A 1 211 ? 11.435 -13.713 -7.255 1.00 91.25 211 ASN A CA 1
ATOM 1698 C C . ASN A 1 211 ? 12.403 -12.556 -7.547 1.00 91.25 211 ASN A C 1
ATOM 1700 O O . ASN A 1 211 ? 13.497 -12.755 -8.070 1.00 91.25 211 ASN A O 1
ATOM 1704 N N . LEU A 1 212 ? 12.004 -11.318 -7.251 1.00 93.00 212 LEU A N 1
ATOM 1705 C CA . LEU A 1 212 ? 12.908 -10.179 -7.368 1.00 93.00 212 LEU A CA 1
ATOM 1706 C C . LEU A 1 212 ? 13.872 -10.144 -6.176 1.00 93.00 212 LEU A C 1
ATOM 1708 O O . LEU A 1 212 ? 13.443 -10.122 -5.019 1.00 93.00 212 LEU A O 1
ATOM 1712 N N . ALA A 1 213 ? 15.168 -10.026 -6.461 1.00 92.81 213 ALA A N 1
ATOM 1713 C CA . ALA A 1 213 ? 16.230 -9.744 -5.493 1.00 92.81 213 ALA A CA 1
ATOM 1714 C C . ALA A 1 213 ? 16.221 -8.271 -5.045 1.00 92.81 213 ALA A C 1
ATOM 1716 O O . ALA A 1 213 ? 17.240 -7.583 -5.088 1.00 92.81 213 ALA A O 1
ATOM 1717 N N . LEU A 1 214 ? 15.051 -7.765 -4.654 1.00 93.19 214 LEU A N 1
ATOM 1718 C CA . LEU A 1 214 ? 14.846 -6.384 -4.234 1.00 93.19 214 LEU A CA 1
ATOM 1719 C C . LEU A 1 214 ? 14.305 -6.331 -2.810 1.00 93.19 214 LEU A C 1
ATOM 1721 O O . LEU A 1 214 ? 13.485 -7.151 -2.393 1.00 93.19 214 LEU A O 1
ATOM 1725 N N . SER A 1 215 ? 14.723 -5.310 -2.063 1.00 93.00 215 SER A N 1
ATOM 1726 C CA . SER A 1 215 ? 14.152 -5.061 -0.741 1.00 93.00 215 SER A CA 1
ATOM 1727 C C . SER A 1 215 ? 12.692 -4.606 -0.853 1.00 93.00 215 SER A C 1
ATOM 1729 O O . SER A 1 215 ? 12.303 -3.917 -1.798 1.00 93.00 215 SER A O 1
ATOM 1731 N N . LEU A 1 216 ? 11.879 -4.884 0.173 1.00 93.88 216 LEU A N 1
ATOM 1732 C CA . LEU A 1 216 ? 10.504 -4.369 0.256 1.00 93.88 216 LEU A CA 1
ATOM 1733 C C . LEU A 1 216 ? 10.442 -2.837 0.117 1.00 93.88 216 LEU A C 1
ATOM 1735 O O . LEU A 1 216 ? 9.455 -2.286 -0.371 1.00 93.88 216 LEU A O 1
ATOM 1739 N N . THR A 1 217 ? 11.464 -2.128 0.605 1.00 94.19 217 THR A N 1
ATOM 1740 C CA . THR A 1 217 ? 11.518 -0.665 0.523 1.00 94.19 217 THR A CA 1
ATOM 1741 C C . THR A 1 217 ? 11.688 -0.173 -0.889 1.00 94.19 217 THR A C 1
ATOM 1743 O O . THR A 1 217 ? 10.928 0.702 -1.298 1.00 94.19 217 THR A O 1
ATOM 1746 N N . GLU A 1 218 ? 12.616 -0.773 -1.613 1.00 94.81 218 GLU A N 1
ATOM 1747 C CA . GLU A 1 218 ? 12.863 -0.426 -3.000 1.00 94.81 218 GLU A CA 1
ATOM 1748 C C . GLU A 1 218 ? 11.644 -0.748 -3.869 1.00 94.81 218 GLU A C 1
ATOM 1750 O O . GLU A 1 218 ? 11.160 0.116 -4.597 1.00 94.81 218 GLU A O 1
ATOM 1755 N N . VAL A 1 219 ? 11.065 -1.944 -3.714 1.00 96.44 219 VAL A N 1
ATOM 1756 C CA . VAL A 1 219 ? 9.843 -2.325 -4.440 1.00 96.44 219 VAL A CA 1
ATOM 1757 C C . VAL A 1 219 ? 8.713 -1.339 -4.162 1.00 96.44 219 VAL A C 1
ATOM 1759 O O . VAL A 1 219 ? 8.030 -0.907 -5.085 1.00 96.44 219 VAL A O 1
ATOM 1762 N N . TYR A 1 220 ? 8.533 -0.936 -2.900 1.00 96.62 220 TYR A N 1
ATOM 1763 C CA . TYR A 1 220 ? 7.515 0.042 -2.530 1.00 96.62 220 TYR A CA 1
ATOM 1764 C C . TYR A 1 220 ? 7.730 1.410 -3.192 1.00 96.62 220 TYR A C 1
ATOM 1766 O O . TYR A 1 220 ? 6.764 2.005 -3.666 1.00 96.62 220 TYR A O 1
ATOM 1774 N N . GLN A 1 221 ? 8.971 1.904 -3.238 1.00 94.94 221 GLN A N 1
ATOM 1775 C CA . GLN A 1 221 ? 9.312 3.165 -3.909 1.00 94.94 221 GLN A CA 1
ATOM 1776 C C . GLN A 1 221 ? 9.059 3.090 -5.420 1.00 94.94 221 GLN A C 1
ATOM 1778 O O . GLN A 1 221 ? 8.593 4.061 -6.009 1.00 94.94 221 GLN A O 1
ATOM 1783 N N . ARG A 1 222 ? 9.288 1.920 -6.029 1.00 95.69 222 ARG A N 1
ATOM 1784 C CA . ARG A 1 222 ? 9.098 1.670 -7.466 1.00 95.69 222 ARG A CA 1
ATOM 1785 C C . ARG A 1 222 ? 7.669 1.270 -7.858 1.00 95.69 222 ARG A C 1
ATOM 1787 O O . ARG A 1 222 ? 7.401 1.112 -9.046 1.00 95.69 222 ARG A O 1
ATOM 1794 N N . LEU A 1 223 ? 6.730 1.135 -6.913 1.00 96.31 223 LEU A N 1
ATOM 1795 C CA . LEU A 1 223 ? 5.352 0.708 -7.210 1.00 96.31 223 LEU A CA 1
ATOM 1796 C C . LEU A 1 223 ? 4.654 1.511 -8.322 1.00 96.31 223 LEU A C 1
ATOM 1798 O O . LEU A 1 223 ? 3.969 0.875 -9.123 1.00 96.31 223 LEU A O 1
ATOM 1802 N N . PRO A 1 224 ? 4.779 2.853 -8.409 1.00 95.62 224 PRO A N 1
ATOM 1803 C CA . PRO A 1 224 ? 4.172 3.607 -9.504 1.00 95.62 224 PRO A CA 1
ATOM 1804 C C . PRO A 1 224 ? 4.697 3.181 -10.881 1.00 95.62 224 PRO A C 1
ATOM 1806 O O . PRO A 1 224 ? 3.899 2.929 -11.778 1.00 95.62 224 PRO A O 1
ATOM 1809 N N . SER A 1 225 ? 6.015 3.025 -11.036 1.00 95.38 225 SER A N 1
ATOM 1810 C CA . SER A 1 225 ? 6.625 2.561 -12.290 1.00 95.38 225 SER A CA 1
ATOM 1811 C C . SER A 1 225 ? 6.257 1.109 -12.594 1.00 95.38 225 SER A C 1
ATOM 1813 O O . SER A 1 225 ? 5.882 0.801 -13.719 1.00 95.38 225 SER A O 1
ATOM 1815 N N . ILE A 1 226 ? 6.250 0.229 -11.584 1.00 96.62 226 ILE A N 1
ATOM 1816 C CA . ILE A 1 226 ? 5.820 -1.170 -11.744 1.00 96.62 226 ILE A CA 1
ATOM 1817 C C . ILE A 1 226 ? 4.372 -1.242 -12.255 1.00 96.62 226 ILE A C 1
ATOM 1819 O O . ILE A 1 226 ? 4.076 -2.047 -13.130 1.00 96.62 226 ILE A O 1
ATOM 1823 N N . ARG A 1 227 ? 3.462 -0.396 -11.752 1.00 97.31 227 ARG A N 1
ATOM 1824 C CA . ARG A 1 227 ? 2.073 -0.359 -12.241 1.00 97.31 227 ARG A CA 1
ATOM 1825 C C . ARG A 1 227 ? 1.992 0.021 -13.715 1.00 97.31 227 ARG A C 1
ATOM 1827 O O . ARG A 1 227 ? 1.325 -0.693 -14.450 1.00 97.31 227 ARG A O 1
ATOM 1834 N N . ARG A 1 228 ? 2.715 1.064 -14.139 1.00 96.00 228 ARG A N 1
ATOM 1835 C CA . ARG A 1 228 ? 2.770 1.481 -15.551 1.00 96.00 228 ARG A CA 1
ATOM 1836 C C . ARG A 1 228 ? 3.311 0.370 -16.455 1.00 96.00 228 ARG A C 1
ATOM 1838 O O . ARG A 1 228 ? 2.728 0.083 -17.491 1.00 96.00 228 ARG A O 1
ATOM 1845 N N . VAL A 1 229 ? 4.356 -0.342 -16.021 1.00 96.94 229 VAL A N 1
ATOM 1846 C CA . VAL A 1 229 ? 4.869 -1.529 -16.735 1.00 96.94 229 VAL A CA 1
ATOM 1847 C C . VAL A 1 229 ? 3.794 -2.603 -16.896 1.00 96.94 229 VAL A C 1
ATOM 1849 O O . VAL A 1 229 ? 3.672 -3.194 -17.963 1.00 96.94 229 VAL A O 1
ATOM 1852 N N . LEU A 1 230 ? 3.006 -2.863 -15.852 1.00 97.12 230 LEU A N 1
ATOM 1853 C CA . LEU A 1 230 ? 1.972 -3.905 -15.847 1.00 97.12 230 LEU A CA 1
ATOM 1854 C C . LEU A 1 230 ? 0.681 -3.514 -16.588 1.00 97.12 230 LEU A C 1
ATOM 1856 O O . LEU A 1 230 ? -0.194 -4.365 -16.762 1.00 97.12 230 LEU A O 1
ATOM 1860 N N . GLU A 1 231 ? 0.546 -2.260 -17.019 1.00 96.25 231 GLU A N 1
ATOM 1861 C CA . GLU A 1 231 ? -0.526 -1.812 -17.918 1.00 96.25 231 GLU A CA 1
ATOM 1862 C C . GLU A 1 231 ? -0.246 -2.207 -19.378 1.00 96.25 231 GLU A C 1
ATOM 1864 O O . GLU A 1 231 ? -1.183 -2.374 -20.159 1.00 96.25 231 GLU A O 1
ATOM 1869 N N . ILE A 1 232 ? 1.022 -2.436 -19.737 1.00 97.00 232 ILE A N 1
ATOM 1870 C CA . ILE A 1 232 ? 1.428 -2.905 -21.066 1.00 97.00 232 ILE A CA 1
ATOM 1871 C C . ILE A 1 232 ? 1.216 -4.419 -21.149 1.00 97.00 232 ILE A C 1
ATOM 1873 O O . ILE A 1 232 ? 1.809 -5.187 -20.390 1.00 97.00 232 ILE A O 1
ATOM 1877 N N . GLN A 1 233 ? 0.382 -4.854 -22.097 1.00 96.88 233 GLN A N 1
ATOM 1878 C CA . GLN A 1 233 ? -0.068 -6.246 -22.204 1.00 96.88 233 GLN A CA 1
ATOM 1879 C C . GLN A 1 233 ? 1.091 -7.247 -22.343 1.00 96.88 233 GLN A C 1
ATOM 1881 O O . GLN A 1 233 ? 1.115 -8.242 -21.624 1.00 96.88 233 GLN A O 1
ATOM 1886 N N . GLU A 1 234 ? 2.083 -6.953 -23.187 1.00 97.19 234 GLU A N 1
ATOM 1887 C CA . GLU A 1 234 ? 3.269 -7.802 -23.383 1.00 97.19 234 GLU A CA 1
ATOM 1888 C C . GLU A 1 234 ? 4.032 -8.038 -22.066 1.00 97.19 234 GLU A C 1
ATOM 1890 O O . GLU A 1 234 ? 4.345 -9.170 -21.691 1.00 97.19 234 GLU A O 1
ATOM 1895 N N . TYR A 1 235 ? 4.288 -6.969 -21.309 1.00 97.50 235 TYR A N 1
ATOM 1896 C CA . TYR A 1 235 ? 5.002 -7.062 -20.036 1.00 97.50 235 TYR A CA 1
ATOM 1897 C C . TYR A 1 235 ? 4.157 -7.760 -18.976 1.00 97.50 235 TYR A C 1
ATOM 1899 O O . TYR A 1 235 ? 4.665 -8.586 -18.217 1.00 97.50 235 TYR A O 1
ATOM 1907 N N . LYS A 1 236 ? 2.858 -7.465 -18.932 1.00 97.00 236 LYS A N 1
ATOM 1908 C CA . LYS A 1 236 ? 1.910 -8.121 -18.034 1.00 97.00 236 LYS A CA 1
ATOM 1909 C C . LYS A 1 236 ? 1.892 -9.635 -18.245 1.00 97.00 236 LYS A C 1
ATOM 1911 O O . LYS A 1 236 ? 1.927 -10.379 -17.264 1.00 97.00 236 LYS A O 1
ATOM 1916 N N . GLU A 1 237 ? 1.871 -10.093 -19.494 1.00 97.12 237 GLU A N 1
ATOM 1917 C CA . GLU A 1 237 ? 1.949 -11.514 -19.846 1.00 97.12 237 GLU A CA 1
ATOM 1918 C C . GLU A 1 237 ? 3.263 -12.126 -19.370 1.00 97.12 237 GLU A C 1
ATOM 1920 O O . GLU A 1 237 ? 3.240 -13.125 -18.647 1.00 97.12 237 GLU A O 1
ATOM 1925 N N . PHE A 1 238 ? 4.396 -11.476 -19.664 1.00 96.25 238 PHE A N 1
ATOM 1926 C CA . PHE A 1 238 ? 5.708 -11.925 -19.201 1.00 96.25 238 PHE A CA 1
ATOM 1927 C C . PHE A 1 238 ? 5.759 -12.130 -17.680 1.00 96.25 238 PHE A C 1
ATOM 1929 O O . PHE A 1 238 ? 6.315 -13.130 -17.226 1.00 96.25 238 PHE A O 1
ATOM 1936 N N . TRP A 1 239 ? 5.183 -11.214 -16.892 1.00 96.06 239 TRP A N 1
ATOM 1937 C CA . TRP A 1 239 ? 5.186 -11.275 -15.423 1.00 96.06 239 TRP A CA 1
ATOM 1938 C C . TRP A 1 239 ? 4.133 -12.222 -14.825 1.00 96.06 239 TRP A C 1
ATOM 1940 O O . TRP A 1 239 ? 4.256 -12.608 -13.660 1.00 96.06 239 TRP A O 1
ATOM 1950 N N . SER A 1 240 ? 3.117 -12.611 -15.601 1.00 94.56 240 SER A N 1
ATOM 1951 C CA . SER A 1 240 ? 2.045 -13.523 -15.166 1.00 94.56 240 SER A CA 1
ATOM 1952 C C . SER A 1 240 ? 2.430 -15.001 -15.272 1.00 94.56 240 SER A C 1
ATOM 1954 O O . SER A 1 240 ? 1.794 -15.850 -14.650 1.00 94.56 240 SER A O 1
ATOM 1956 N N . LEU A 1 241 ? 3.465 -15.320 -16.050 1.00 89.19 241 LEU A N 1
ATOM 1957 C CA . LEU A 1 241 ? 3.981 -16.680 -16.175 1.00 89.19 241 LEU A CA 1
ATOM 1958 C C . LEU A 1 241 ? 4.527 -17.182 -14.829 1.00 89.19 241 LEU A C 1
ATOM 1960 O O . LEU A 1 241 ? 5.162 -16.432 -14.085 1.00 89.19 241 LEU A O 1
ATOM 1964 N N . ALA A 1 242 ? 4.320 -18.466 -14.538 1.00 79.56 242 ALA A N 1
ATOM 1965 C CA . ALA A 1 242 ? 5.007 -19.122 -13.430 1.00 79.56 242 ALA A CA 1
ATOM 1966 C C . ALA A 1 242 ? 6.527 -19.137 -13.697 1.00 79.56 242 ALA A C 1
ATOM 1968 O O . ALA A 1 242 ? 6.961 -19.234 -14.852 1.00 79.56 242 ALA A O 1
ATOM 1969 N N . SER A 1 243 ? 7.318 -18.945 -12.638 1.00 62.94 243 SER A N 1
ATOM 1970 C CA . SER A 1 243 ? 8.776 -19.129 -12.655 1.00 62.94 243 SER A CA 1
ATOM 1971 C C . SER A 1 243 ? 9.136 -20.602 -12.578 1.00 62.94 243 SER A C 1
ATOM 1973 O O . SER A 1 243 ? 8.437 -21.320 -11.830 1.00 62.94 243 SER A O 1
#

Foldseek 3Di:
DDDDDPPDDPPPPDPDPPPPPDDPDDPDDPVLVVVVVLQVVLVVQQVVLVVVLVVCCVPPNDVSSVVSCVPRGDRDPDDNVVVVPPVPPPPPPCPLVNVLVVQVVQFDPDPDPQPPQPDDDPPDDLVNLLVVLQVLVVVQVPDPQNQLSSLLSSLVSLVVSQVVQVVCVVVVNDDDDSQVVCCVRNVDHSVSSVLSVLLNVLQVQFQRSSRGNDDSVVSSVCVVSSVVNCVDPVSVVVRNDHD

Organism: NCBI:txid174260

Secondary structure (DSSP, 8-state):
------------------------PPPPPHHHHHHHHHHHHHHHHHHHHHHHHHHHHHHHHHHHHHHHGGGPPPPPSS-THHHH--TTS------HHHHHHHHHHTB-SS--------PPPTT--HHHHHHHHHHHHHHHHH-TT--HHHHHHHHHHHHHHHHHHHHHHHTT---S-HHHHHHHHT---HHHHHHHHHHHHHHTT-GGGGGB---HHHHHHHHHHHHHHHHSHHHHHHHHS--